Protein AF-A0A2H0V5I9-F1 (afdb_monomer_lite)

Radius of gyration: 25.88 Å; chains: 1; bounding box: 70×32×65 Å

Foldseek 3Di:
DDPPDDLVVLLVVLVPDDDPDPVLNVVLVVLSVVLVCLPVVDDPVRCVVDPVSVVSNVVSSVVSVVSVVVRVVVVVVVLPPQFDDLVNQLVVCVLLPPVPSNVLCVVFWDDDPSAIEGAEEDASALGADADDGARDAEYAEEHHQANYNHDDDHPNHDYYNYHHHDHHPDDPPDDDDDDDDDDD

pLDDT: mean 80.65, std 17.05, range [31.98, 96.38]

Sequence (184 aa):
MSVTFNPTEMIAGVSKYKFTDPDRQKQYQELLESLNSIIKDSTPGEFWDNVELMKGFTQKLDAIVELHQNQALENEKDNEYEAWTREYCIDWARLIAFSAAEEFIDREFTFQGNKIIIHSTLNLQNTTFEELPMGLSHVHGDFILRFSHIKTLPKSLTHIDGDLDLFLPRLKSGLATSLLLAEI

Secondary structure (DSSP, 8-state):
------HHHHHHHHTT---SSHHHHHHHHHHHHHHHHHHHTS-HHHHHH-HHHHHHHHHHHHHHHHHHHHHHHHHHHTT-S-PPPHHHHHHHHHHTT-TTHHHHHHHHEEEETTEEEE-S-EE-TT-------TTEEEESS-EE-TT-------TT--EESS-EE-------S-S---------

Structure (mmCIF, N/CA/C/O backbone):
data_AF-A0A2H0V5I9-F1
#
_entry.id   AF-A0A2H0V5I9-F1
#
loop_
_atom_site.group_PDB
_atom_site.id
_atom_site.type_symbol
_atom_site.label_atom_id
_atom_site.label_alt_id
_atom_site.label_comp_id
_atom_site.label_asym_id
_atom_site.label_entity_id
_atom_site.label_seq_id
_atom_site.pdbx_PDB_ins_code
_atom_site.Cartn_x
_atom_site.Cartn_y
_atom_site.Cartn_z
_atom_site.occupancy
_atom_site.B_iso_or_equiv
_atom_site.auth_seq_id
_atom_site.auth_comp_id
_atom_site.auth_asym_id
_atom_site.auth_atom_id
_atom_site.pdbx_PDB_model_num
ATOM 1 N N . MET A 1 1 ? -31.415 -22.016 14.532 1.00 36.28 1 MET A N 1
ATOM 2 C CA . MET A 1 1 ? -30.162 -21.982 15.311 1.00 36.28 1 MET A CA 1
ATOM 3 C C . MET A 1 1 ? -30.101 -20.621 15.965 1.00 36.28 1 MET A C 1
ATOM 5 O O . MET A 1 1 ? -30.035 -19.634 15.247 1.00 36.28 1 MET A O 1
ATOM 9 N N . SER A 1 2 ? -30.244 -20.553 17.283 1.00 44.34 2 SER A N 1
ATOM 10 C CA . SER A 1 2 ? -30.083 -19.297 18.013 1.00 44.34 2 SER A CA 1
ATOM 11 C C . SER A 1 2 ? -28.585 -19.048 18.123 1.00 44.34 2 SER A C 1
ATOM 13 O O . SER A 1 2 ? -27.889 -19.858 18.730 1.00 44.34 2 SER A O 1
ATOM 15 N N . VAL A 1 3 ? -28.074 -17.992 17.489 1.00 44.84 3 VAL A N 1
ATOM 16 C CA . VAL A 1 3 ? -26.718 -17.515 17.773 1.00 44.84 3 VAL A CA 1
ATOM 17 C C . VAL A 1 3 ? -26.760 -17.043 19.221 1.00 44.84 3 VAL A C 1
ATOM 19 O O . VAL A 1 3 ? -27.351 -16.009 19.520 1.00 44.84 3 VAL A O 1
ATOM 22 N N . THR A 1 4 ? -26.248 -17.854 20.140 1.00 54.12 4 THR A N 1
ATOM 23 C CA . THR A 1 4 ? -26.070 -17.449 21.531 1.00 54.12 4 THR A CA 1
ATOM 24 C C . THR A 1 4 ? -24.975 -16.398 21.539 1.00 54.12 4 THR A C 1
ATOM 26 O O . THR A 1 4 ? -23.794 -16.722 21.469 1.00 54.12 4 THR A O 1
ATOM 29 N N . PHE A 1 5 ? -25.385 -15.135 21.529 1.00 64.75 5 PHE A N 1
ATOM 30 C CA . PHE A 1 5 ? -24.496 -13.997 21.672 1.00 64.75 5 PHE A CA 1
ATOM 31 C C . PHE A 1 5 ? -23.751 -14.128 23.011 1.00 64.75 5 PHE A C 1
ATOM 33 O O . PHE A 1 5 ? -24.379 -14.287 24.058 1.00 64.75 5 PHE A O 1
ATOM 40 N N . ASN A 1 6 ? -22.421 -14.089 22.982 1.00 78.31 6 ASN A N 1
ATOM 41 C CA . ASN A 1 6 ? -21.578 -14.179 24.169 1.00 78.31 6 ASN A CA 1
ATOM 42 C C . ASN A 1 6 ? -20.722 -12.905 24.271 1.00 78.31 6 ASN A C 1
ATOM 44 O O . ASN A 1 6 ? -19.780 -12.747 23.489 1.00 78.31 6 ASN A O 1
ATOM 48 N N . PRO A 1 7 ? -21.014 -11.990 25.214 1.00 78.44 7 PRO A N 1
ATOM 49 C CA . PRO A 1 7 ? -20.290 -10.727 25.348 1.00 78.44 7 PRO A CA 1
ATOM 50 C C . PRO A 1 7 ? -18.779 -10.928 25.533 1.00 78.44 7 PRO A C 1
ATOM 52 O O . PRO A 1 7 ? -17.981 -10.162 24.999 1.00 78.44 7 PRO A O 1
ATOM 55 N N . THR A 1 8 ? -18.362 -12.008 26.203 1.00 84.00 8 THR A N 1
ATOM 56 C CA . THR A 1 8 ? -16.946 -12.348 26.401 1.00 84.00 8 THR A CA 1
ATOM 57 C C . THR A 1 8 ? -16.234 -12.689 25.088 1.00 84.00 8 THR A C 1
ATOM 59 O O . THR A 1 8 ? -15.085 -12.295 24.890 1.00 84.00 8 THR A O 1
ATOM 62 N N . GLU A 1 9 ? -16.905 -13.382 24.165 1.00 83.31 9 GLU A N 1
ATOM 63 C CA . GLU A 1 9 ? -16.344 -13.696 22.843 1.00 83.31 9 GLU A CA 1
ATOM 64 C C . GLU A 1 9 ? -16.179 -12.436 21.988 1.00 83.31 9 GLU A C 1
ATOM 66 O O . GLU A 1 9 ? -15.181 -12.301 21.279 1.00 83.31 9 GLU A O 1
ATOM 71 N N . MET A 1 10 ? -17.101 -11.474 22.103 1.00 83.19 10 MET A N 1
ATOM 72 C CA . MET A 1 10 ? -16.999 -10.192 21.399 1.00 83.19 10 MET A CA 1
ATOM 73 C C . MET A 1 10 ? -15.787 -9.385 21.872 1.00 83.19 10 MET A C 1
ATOM 75 O O . MET A 1 10 ? -15.026 -8.884 21.042 1.00 83.19 10 MET A O 1
ATOM 79 N N . ILE A 1 11 ? -15.548 -9.329 23.191 1.00 85.94 11 ILE A N 1
ATOM 80 C CA . ILE A 1 11 ? -14.336 -8.704 23.743 1.00 85.94 11 ILE A CA 1
ATOM 81 C C . ILE A 1 11 ? -13.081 -9.398 23.207 1.00 85.94 11 ILE A C 1
ATOM 83 O O . ILE A 1 11 ? -12.140 -8.727 22.790 1.00 85.94 11 ILE A O 1
ATOM 87 N N . ALA A 1 12 ? -13.059 -10.733 23.178 1.00 87.31 12 ALA A N 1
ATOM 88 C CA . ALA A 1 12 ? -11.916 -11.486 22.662 1.00 87.31 12 ALA A CA 1
ATOM 89 C C . ALA A 1 12 ? -11.633 -11.215 21.171 1.00 87.31 12 ALA A C 1
ATOM 91 O O . ALA A 1 12 ? -10.488 -11.347 20.728 1.00 87.31 12 ALA A O 1
ATOM 92 N N . GLY A 1 13 ? -12.660 -10.844 20.400 1.00 86.81 13 GLY A N 1
ATOM 93 C CA . GLY A 1 13 ? -12.521 -10.403 19.016 1.00 86.81 13 GLY A CA 1
ATOM 94 C C . GLY A 1 13 ? -11.775 -9.074 18.898 1.00 86.81 13 GLY A C 1
ATOM 95 O O . GLY A 1 13 ? -10.825 -8.977 18.123 1.00 86.81 13 GLY A O 1
ATOM 96 N N . VAL A 1 14 ? -12.163 -8.077 19.697 1.00 88.19 14 VAL A N 1
ATOM 97 C CA . VAL A 1 14 ? -11.607 -6.714 19.608 1.00 88.19 14 VAL A CA 1
ATOM 98 C C . VAL A 1 14 ? -10.335 -6.496 20.432 1.00 88.19 14 VAL A C 1
ATOM 100 O O . VAL A 1 14 ? -9.574 -5.584 20.132 1.00 88.19 14 VAL A O 1
ATOM 103 N N . SER A 1 15 ? -10.043 -7.351 21.419 1.00 89.12 15 SER A N 1
ATOM 104 C CA . SER A 1 15 ? -8.874 -7.220 22.312 1.00 89.12 15 SER A CA 1
ATOM 105 C C . SER A 1 15 ? -7.519 -7.375 21.612 1.00 89.12 15 SER A C 1
ATOM 107 O O . SER A 1 15 ? -6.468 -7.066 22.179 1.00 89.12 15 SER A O 1
ATOM 109 N N . LYS A 1 16 ? -7.532 -7.873 20.373 1.00 88.44 16 LYS A N 1
ATOM 110 C CA . LYS A 1 16 ? -6.336 -8.145 19.570 1.00 88.44 16 LYS A CA 1
ATOM 111 C C . LYS A 1 16 ? -5.857 -6.933 18.779 1.00 88.44 16 LYS A C 1
ATOM 113 O O . LYS A 1 16 ? -4.776 -7.000 18.194 1.00 88.44 16 LYS A O 1
ATOM 118 N N . TYR A 1 17 ? -6.645 -5.861 18.724 1.00 88.69 17 TYR A N 1
ATOM 119 C CA . TYR A 1 17 ? -6.291 -4.681 17.948 1.00 88.69 17 TYR A CA 1
ATOM 120 C C . TYR A 1 17 ? -5.058 -3.984 18.526 1.00 88.69 17 TYR A C 1
ATOM 122 O O . TYR A 1 17 ? -4.848 -3.928 19.741 1.00 88.69 17 TYR A O 1
ATOM 130 N N . LYS A 1 18 ? -4.216 -3.484 17.619 1.00 85.12 18 LYS A N 1
ATOM 131 C CA . LYS A 1 18 ? -3.007 -2.722 17.927 1.00 85.12 18 LYS A CA 1
ATOM 132 C C . LYS A 1 18 ? -2.973 -1.481 17.054 1.00 85.12 18 LYS A C 1
ATOM 134 O O . LYS A 1 18 ? -3.149 -1.573 15.837 1.00 85.12 18 LYS A O 1
ATOM 139 N N . PHE A 1 19 ? -2.712 -0.349 17.687 1.00 83.50 19 PHE A N 1
ATOM 140 C CA . PHE A 1 19 ? -2.673 0.942 17.030 1.00 83.50 19 PHE A CA 1
ATOM 141 C C . PHE A 1 19 ? -1.254 1.504 17.054 1.00 83.50 19 PHE A C 1
ATOM 143 O O . PHE A 1 19 ? -0.531 1.343 18.039 1.00 83.50 19 PHE A O 1
ATOM 150 N N . THR A 1 20 ? -0.839 2.101 15.939 1.00 79.69 20 THR A N 1
ATOM 151 C CA . THR A 1 20 ? 0.484 2.729 15.790 1.00 79.69 20 THR A CA 1
ATOM 152 C C . THR A 1 20 ? 0.509 4.131 16.391 1.00 79.69 20 THR A C 1
ATOM 154 O O . THR A 1 20 ? 1.526 4.529 16.955 1.00 79.69 20 THR A O 1
ATOM 157 N N . ASP A 1 21 ? -0.613 4.851 16.313 1.00 81.94 21 ASP A N 1
ATOM 158 C CA . ASP A 1 21 ? -0.795 6.160 16.934 1.00 81.94 21 ASP A CA 1
ATOM 159 C C . ASP A 1 21 ? -0.941 6.036 18.471 1.00 81.94 21 ASP A C 1
ATOM 161 O O . ASP A 1 21 ? -1.838 5.325 18.945 1.00 81.94 21 ASP A O 1
ATOM 165 N N . PRO A 1 22 ? -0.081 6.697 19.276 1.00 83.12 22 PRO A N 1
ATOM 166 C CA . PRO A 1 22 ? -0.104 6.578 20.735 1.00 83.12 22 PRO A CA 1
ATOM 167 C C . PRO A 1 22 ? -1.398 7.076 21.390 1.00 83.12 22 PRO A C 1
ATOM 169 O O . PRO A 1 22 ? -1.863 6.466 22.357 1.00 83.12 22 PRO A O 1
ATOM 172 N N . ASP A 1 23 ? -1.991 8.154 20.873 1.00 87.38 23 ASP A N 1
ATOM 173 C CA . ASP A 1 23 ? -3.216 8.733 21.432 1.00 87.38 23 ASP A CA 1
ATOM 174 C C . ASP A 1 23 ? -4.418 7.819 21.169 1.00 87.38 23 ASP A C 1
ATOM 176 O O . ASP A 1 23 ? -5.215 7.545 22.070 1.00 87.38 23 ASP A O 1
ATOM 180 N N . ARG A 1 24 ? -4.505 7.246 19.969 1.00 88.25 24 ARG A N 1
ATOM 181 C CA . ARG A 1 24 ? -5.488 6.228 19.598 1.00 88.25 24 ARG A CA 1
ATOM 182 C C . ARG A 1 24 ? -5.307 4.942 20.386 1.00 88.25 24 ARG A C 1
ATOM 184 O O . ARG A 1 24 ? -6.293 4.382 20.862 1.00 88.25 24 ARG A O 1
ATOM 191 N N . GLN A 1 25 ? -4.071 4.475 20.560 1.00 91.25 25 GLN A N 1
ATOM 192 C CA . GLN A 1 25 ? -3.790 3.298 21.381 1.00 91.25 25 GLN A CA 1
ATOM 193 C C . GLN A 1 25 ? -4.267 3.519 22.820 1.00 91.25 25 GLN A C 1
ATOM 195 O O . GLN A 1 25 ? -4.838 2.608 23.420 1.00 91.25 25 GLN A O 1
ATOM 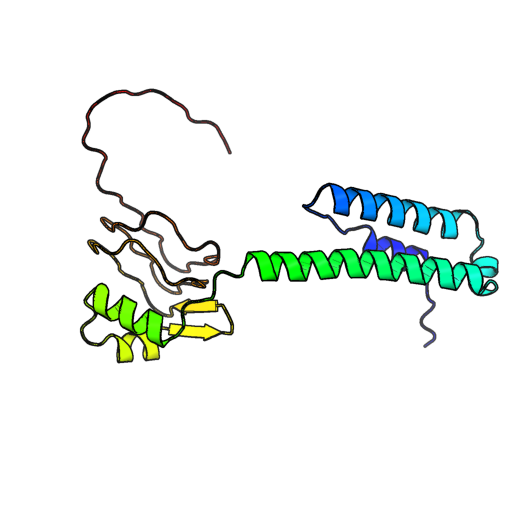200 N N . LYS A 1 26 ? -4.082 4.726 23.362 1.00 92.38 26 LYS A N 1
ATOM 201 C CA . LYS A 1 26 ? -4.598 5.100 24.680 1.00 92.38 26 LYS A CA 1
ATOM 202 C C . LYS A 1 26 ? -6.132 5.094 24.718 1.00 92.38 26 LYS A C 1
ATOM 204 O O . LYS A 1 26 ? -6.695 4.449 25.598 1.00 92.38 26 LYS A O 1
ATOM 209 N N . GLN A 1 27 ? -6.803 5.722 23.749 1.00 94.06 27 GLN A N 1
ATOM 210 C CA . GLN A 1 27 ? -8.273 5.714 23.650 1.00 94.06 27 GLN A CA 1
ATOM 211 C C . GLN A 1 27 ? -8.842 4.291 23.553 1.00 94.06 27 GLN A C 1
ATOM 213 O O . GLN A 1 27 ? -9.820 3.956 24.219 1.00 94.06 27 GLN A O 1
ATOM 218 N N . TYR A 1 28 ? -8.206 3.427 22.760 1.00 95.38 28 TYR A N 1
ATOM 219 C CA . TYR A 1 28 ? -8.573 2.019 22.652 1.00 95.38 28 TYR A CA 1
ATOM 220 C C . TYR A 1 28 ? -8.477 1.288 23.998 1.00 95.38 28 TYR A C 1
ATOM 222 O O . TYR A 1 28 ? -9.401 0.557 24.354 1.00 95.38 28 TYR A O 1
ATOM 230 N N . GLN A 1 29 ? -7.397 1.491 24.762 1.00 93.75 29 GLN A N 1
ATOM 231 C CA . GLN A 1 29 ? -7.245 0.866 26.081 1.00 93.75 29 GLN A CA 1
ATOM 232 C C . GLN A 1 29 ? -8.325 1.343 27.059 1.00 93.75 29 GLN A C 1
ATOM 234 O O . GLN A 1 29 ? -8.946 0.513 27.716 1.00 93.75 29 GLN A O 1
ATOM 239 N N . GLU A 1 30 ? -8.627 2.644 27.091 1.00 95.81 30 GLU A N 1
ATOM 240 C CA . GLU A 1 30 ? -9.697 3.201 27.934 1.00 95.81 30 GLU A CA 1
ATOM 241 C C . GLU A 1 30 ? -11.075 2.604 27.582 1.00 95.81 30 GLU A C 1
ATOM 243 O O . GLU A 1 30 ? -11.859 2.236 28.464 1.00 95.81 30 GLU A O 1
ATOM 248 N N . LEU A 1 31 ? -11.367 2.446 26.286 1.00 95.25 31 LEU A N 1
ATOM 249 C CA . LEU A 1 31 ? -12.596 1.803 25.815 1.00 95.25 31 LEU A CA 1
ATOM 250 C C . LEU A 1 31 ? -12.643 0.317 26.184 1.00 95.25 31 LEU A C 1
ATOM 252 O O . LEU A 1 31 ? -13.683 -0.156 26.647 1.00 95.25 31 LEU A O 1
ATOM 256 N N . LEU A 1 32 ? -11.537 -0.412 26.013 1.00 93.88 32 LEU A N 1
ATOM 257 C CA . LEU A 1 32 ? -11.441 -1.836 26.326 1.00 93.88 32 LEU A CA 1
ATOM 258 C C . LEU A 1 32 ? -11.577 -2.098 27.833 1.00 93.88 32 LEU A C 1
ATOM 260 O O . LEU A 1 32 ? -12.279 -3.026 28.235 1.00 93.88 32 LEU A O 1
ATOM 264 N N . GLU A 1 33 ? -10.947 -1.285 28.680 1.00 94.06 33 GLU A N 1
ATOM 265 C CA . GLU A 1 33 ? -11.107 -1.347 30.137 1.00 94.06 33 GLU A CA 1
ATOM 266 C C . GLU A 1 33 ? -12.559 -1.084 30.543 1.00 94.06 33 GLU A C 1
ATOM 268 O O . GLU A 1 33 ? -13.143 -1.845 31.318 1.00 94.06 33 GLU A O 1
ATOM 273 N N . SER A 1 34 ? -13.178 -0.057 29.957 1.00 92.12 34 SER A N 1
ATOM 274 C CA . SER A 1 34 ? -14.580 0.267 30.210 1.00 92.12 34 SER A CA 1
ATOM 275 C C . SER A 1 34 ? -15.527 -0.857 29.769 1.00 92.12 34 SER A C 1
ATOM 277 O O . SER A 1 34 ? -16.468 -1.182 30.493 1.00 92.12 34 SER A O 1
ATOM 279 N N . LEU A 1 35 ? -15.261 -1.491 28.623 1.00 91.19 35 LEU A N 1
ATOM 280 C CA . LEU A 1 35 ? -16.020 -2.634 28.108 1.00 91.19 35 LEU A CA 1
ATOM 281 C C . LEU A 1 35 ? -15.896 -3.859 29.032 1.00 91.19 35 LEU A C 1
ATOM 283 O O . LEU A 1 35 ? -16.893 -4.515 29.334 1.00 91.19 35 LEU A O 1
ATOM 287 N N . ASN A 1 36 ? -14.686 -4.133 29.531 1.00 90.38 36 ASN A N 1
ATOM 288 C CA . ASN A 1 36 ? -14.433 -5.211 30.488 1.00 90.38 36 ASN A CA 1
ATOM 289 C C . ASN A 1 36 ? -15.135 -4.978 31.834 1.00 90.38 36 ASN A C 1
ATOM 291 O O . ASN A 1 36 ? -15.630 -5.939 32.422 1.00 90.38 36 ASN A O 1
ATOM 295 N N . SER A 1 37 ? -15.216 -3.730 32.311 1.00 90.38 37 SER A N 1
ATOM 296 C CA . SER A 1 37 ? -15.947 -3.404 33.547 1.00 90.38 37 SER A CA 1
ATOM 297 C C . SER A 1 37 ? -17.431 -3.749 33.430 1.00 90.38 37 SER A C 1
ATOM 299 O O . SER A 1 37 ? -17.969 -4.400 34.317 1.00 90.38 37 SER A O 1
ATOM 301 N N . ILE A 1 38 ? -18.074 -3.414 32.301 1.00 87.44 38 ILE A N 1
ATOM 302 C CA . ILE A 1 38 ? -19.504 -3.699 32.076 1.00 87.44 38 ILE A CA 1
ATOM 303 C C . ILE A 1 38 ? -19.808 -5.194 32.228 1.00 87.44 38 ILE A C 1
ATOM 305 O O . ILE A 1 38 ? -20.785 -5.560 32.882 1.00 87.44 38 ILE A O 1
ATOM 309 N N . ILE A 1 39 ? -18.967 -6.061 31.651 1.00 84.19 39 ILE A N 1
ATOM 310 C CA . ILE A 1 39 ? -19.140 -7.514 31.780 1.00 84.19 39 ILE A CA 1
ATOM 311 C C . ILE A 1 39 ? -18.832 -7.982 33.202 1.00 84.19 39 ILE A C 1
ATOM 313 O O . ILE A 1 39 ? -19.546 -8.825 33.730 1.00 84.19 39 ILE A O 1
ATOM 317 N N . LYS A 1 40 ? -17.763 -7.474 33.823 1.00 85.06 40 LYS A N 1
ATOM 318 C CA . LYS A 1 40 ? -17.336 -7.919 35.155 1.00 85.06 40 LYS A CA 1
ATOM 319 C C . LYS A 1 40 ? -18.367 -7.601 36.239 1.00 85.06 40 LYS A C 1
ATOM 321 O O . LYS A 1 40 ? -18.511 -8.381 37.178 1.00 85.06 40 LYS A O 1
ATOM 326 N N . ASP A 1 41 ? -19.068 -6.483 36.092 1.00 81.38 41 ASP A N 1
ATOM 327 C CA . ASP A 1 41 ? -20.026 -5.985 37.078 1.00 81.38 41 ASP A CA 1
ATOM 328 C C . ASP A 1 41 ? -21.438 -6.576 36.897 1.00 81.38 41 ASP A C 1
ATOM 330 O O . ASP A 1 41 ? -22.327 -6.276 37.692 1.00 81.38 41 ASP A O 1
ATOM 334 N N . SER A 1 42 ? -21.648 -7.431 35.886 1.00 76.81 42 SER A N 1
ATOM 335 C CA . SER A 1 42 ? -22.964 -7.976 35.528 1.00 76.81 42 SER A CA 1
ATOM 336 C C . SER A 1 42 ? -22.933 -9.499 35.406 1.00 76.81 42 SER A C 1
ATOM 338 O O . SER A 1 42 ? -22.036 -10.070 34.786 1.00 76.81 42 SER A O 1
ATOM 340 N N . THR A 1 43 ? -23.947 -10.195 35.920 1.00 80.94 43 THR A N 1
ATOM 341 C CA . THR A 1 43 ? -24.144 -11.605 35.546 1.00 80.94 43 THR A CA 1
ATOM 342 C C . THR A 1 43 ? -24.670 -11.714 34.108 1.00 80.94 43 THR A C 1
ATOM 344 O O . THR A 1 43 ? -25.291 -10.773 33.606 1.00 80.94 43 THR A O 1
ATOM 347 N N . PRO A 1 44 ? -24.494 -12.860 33.419 1.00 75.06 44 PRO A N 1
ATOM 348 C CA . PRO A 1 44 ? -25.020 -13.032 32.065 1.00 75.06 44 PRO A CA 1
ATOM 349 C C . PRO A 1 44 ? -26.525 -12.748 31.948 1.00 75.06 44 PRO A C 1
ATOM 351 O O . PRO A 1 44 ? -26.945 -12.160 30.962 1.00 75.06 44 PRO A O 1
ATOM 354 N N . GLY A 1 45 ? -27.332 -13.121 32.949 1.00 75.44 45 GLY A N 1
ATOM 355 C CA . GLY A 1 45 ? -28.772 -12.830 32.959 1.00 75.44 45 GLY A CA 1
ATOM 356 C C . GLY A 1 45 ? -29.072 -11.337 33.104 1.00 75.44 45 GLY A C 1
ATOM 357 O O . GLY A 1 45 ? -29.804 -10.776 32.297 1.00 75.44 45 GLY A O 1
ATOM 358 N N . GLU A 1 46 ? -28.435 -10.670 34.070 1.00 80.94 46 GLU A N 1
A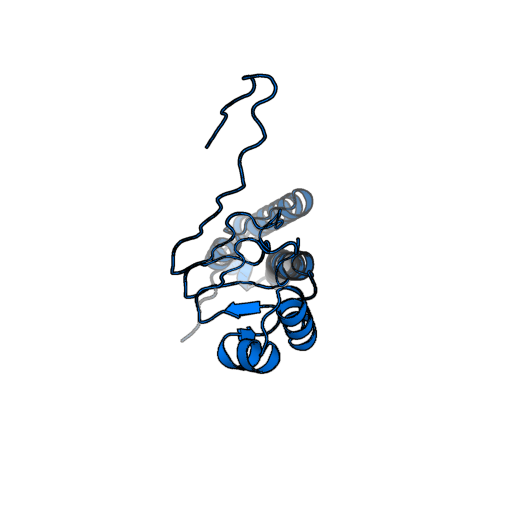TOM 359 C CA . GLU A 1 46 ? -28.605 -9.225 34.294 1.00 80.94 46 GLU A CA 1
ATOM 360 C C . GLU A 1 46 ? -28.154 -8.387 33.097 1.00 80.94 46 GLU A C 1
ATOM 362 O O . GLU A 1 46 ? -28.756 -7.357 32.804 1.00 80.94 46 GLU A O 1
ATOM 367 N N . PHE A 1 47 ? -27.114 -8.834 32.392 1.00 82.69 47 PHE A N 1
ATOM 368 C CA . PHE A 1 47 ? -26.650 -8.183 31.175 1.00 82.69 47 PHE A CA 1
ATOM 369 C C . PHE A 1 47 ? -27.726 -8.200 30.081 1.00 82.69 47 PHE A C 1
ATOM 371 O O . PHE A 1 47 ? -27.999 -7.163 29.481 1.00 82.69 47 PHE A O 1
ATOM 378 N N . TRP A 1 48 ? -28.357 -9.356 29.841 1.00 82.06 48 TRP A N 1
ATOM 379 C CA . TRP A 1 48 ? -29.385 -9.502 28.803 1.00 82.06 48 TRP A CA 1
ATOM 380 C C . TRP A 1 48 ? -30.703 -8.807 29.154 1.00 82.06 48 TRP A C 1
ATOM 382 O O . TRP A 1 48 ? -31.382 -8.305 28.258 1.00 82.06 48 TRP A O 1
ATOM 392 N N . ASP A 1 49 ? -31.036 -8.724 30.441 1.00 86.25 49 ASP A N 1
ATOM 393 C CA . ASP A 1 49 ? -32.270 -8.091 30.911 1.00 86.25 49 ASP A CA 1
ATOM 394 C C . ASP A 1 49 ? -32.150 -6.559 31.044 1.00 86.25 49 ASP A C 1
ATOM 396 O O . ASP A 1 49 ? -33.156 -5.860 31.202 1.00 86.25 49 ASP A O 1
ATOM 400 N N . ASN A 1 50 ? -30.936 -6.003 30.946 1.00 88.19 50 ASN A N 1
ATOM 401 C CA . ASN A 1 50 ? -30.677 -4.576 31.107 1.00 88.19 50 ASN A CA 1
ATOM 402 C C . ASN A 1 50 ? -30.305 -3.898 29.778 1.00 88.19 50 ASN A C 1
ATOM 404 O O . ASN A 1 50 ? -29.152 -3.874 29.341 1.00 88.19 50 ASN A O 1
ATOM 408 N N . VAL A 1 51 ? -31.306 -3.266 29.164 1.00 87.44 51 VAL A N 1
ATOM 409 C CA . VAL A 1 51 ? -31.175 -2.553 27.883 1.00 87.44 51 VAL A CA 1
ATOM 410 C C . VAL A 1 51 ? -30.116 -1.446 27.922 1.00 87.44 51 VAL A C 1
ATOM 412 O O . VAL A 1 51 ? -29.405 -1.257 26.936 1.00 87.44 51 VAL A O 1
ATOM 415 N N . GLU A 1 52 ? -29.969 -0.731 29.041 1.00 89.19 52 GLU A N 1
ATOM 416 C CA . GLU A 1 52 ? -28.966 0.336 29.164 1.00 89.19 52 GLU A CA 1
ATOM 417 C C . GLU A 1 52 ? -27.541 -0.230 29.205 1.00 89.19 52 GLU A C 1
ATOM 419 O O . GLU A 1 52 ? -26.643 0.323 28.565 1.00 89.19 52 GLU A O 1
ATOM 424 N N . LEU A 1 53 ? -27.332 -1.375 29.868 1.00 88.12 53 LEU A N 1
ATOM 425 C CA . LEU A 1 53 ? -26.042 -2.072 29.845 1.00 88.12 53 LEU A CA 1
ATOM 426 C C . LEU A 1 53 ? -25.701 -2.574 28.442 1.00 88.12 53 LEU A C 1
ATOM 428 O O . LEU A 1 53 ? -24.591 -2.334 27.966 1.00 88.12 53 LEU A O 1
ATOM 432 N N . MET A 1 54 ? -26.654 -3.201 27.744 1.00 87.00 54 MET A N 1
ATOM 433 C CA . MET A 1 54 ? -26.444 -3.655 26.364 1.00 87.00 54 MET A CA 1
ATOM 434 C C . MET A 1 54 ? -26.129 -2.496 25.417 1.00 87.00 54 MET A C 1
ATOM 436 O O . MET A 1 54 ? -25.241 -2.603 24.568 1.00 87.00 54 MET A O 1
ATOM 440 N N . LYS A 1 55 ? -26.830 -1.371 25.569 1.00 89.94 55 LYS A N 1
ATOM 441 C CA . LYS A 1 55 ? -26.593 -0.165 24.776 1.00 89.94 55 LYS A CA 1
ATOM 442 C C . LYS A 1 55 ? -25.197 0.396 25.033 1.00 89.94 55 LYS A C 1
ATOM 444 O O . LYS A 1 55 ? -24.467 0.636 24.076 1.00 89.94 55 LYS A O 1
ATOM 449 N N . GLY A 1 56 ? -24.804 0.548 26.298 1.00 89.56 56 GLY A N 1
ATOM 450 C CA . GLY A 1 56 ? -23.468 1.023 26.668 1.00 89.56 56 GLY A CA 1
ATOM 451 C C . GLY A 1 56 ? -22.351 0.084 26.201 1.00 89.56 56 GLY A C 1
ATOM 452 O O . GLY A 1 56 ? -21.305 0.551 25.749 1.00 89.56 56 GLY A O 1
ATOM 453 N N . PHE A 1 57 ? -22.585 -1.229 26.253 1.00 90.50 57 PHE A N 1
ATOM 454 C CA . PHE A 1 57 ? -21.668 -2.239 25.726 1.00 90.50 57 PHE A CA 1
ATOM 455 C C . PHE A 1 57 ? -21.499 -2.108 24.208 1.00 90.50 57 PHE A C 1
ATOM 457 O O . PHE A 1 57 ? -20.377 -1.997 23.719 1.00 90.50 57 PHE A O 1
ATOM 464 N N . THR A 1 58 ? -22.613 -2.050 23.474 1.00 89.12 58 THR A N 1
ATOM 465 C CA . THR A 1 58 ? -22.616 -1.951 22.007 1.00 89.12 58 THR A CA 1
ATOM 466 C C . THR A 1 58 ? -21.942 -0.662 21.542 1.00 89.12 58 THR A C 1
ATOM 468 O O . THR A 1 58 ? -21.057 -0.714 20.702 1.00 89.12 58 THR A O 1
ATOM 471 N N . GLN A 1 59 ? -22.252 0.478 22.167 1.00 92.31 59 GLN A N 1
ATOM 472 C CA . GLN A 1 59 ? -21.631 1.767 21.835 1.00 92.31 59 GLN A CA 1
ATOM 473 C C . GLN A 1 59 ? -20.105 1.755 21.980 1.00 92.31 59 GLN A C 1
ATOM 475 O O . GLN A 1 59 ? -19.395 2.344 21.169 1.00 92.31 59 GLN A O 1
ATOM 480 N N . LYS A 1 60 ? -19.583 1.096 23.019 1.00 92.56 60 LYS A N 1
ATOM 481 C CA . LYS A 1 60 ? -18.133 0.987 23.233 1.00 92.56 60 LYS A CA 1
ATOM 482 C C . LYS A 1 60 ? -17.487 0.021 22.250 1.00 92.56 60 LYS A C 1
ATOM 484 O O . LYS A 1 60 ? -16.388 0.295 21.780 1.00 92.56 60 LYS A O 1
ATOM 489 N N . LEU A 1 61 ? -18.164 -1.082 21.932 1.00 90.88 61 LEU A N 1
ATOM 490 C CA . LEU A 1 61 ? -17.715 -2.011 20.901 1.00 90.88 61 LEU A CA 1
ATOM 491 C C . LEU A 1 61 ? -17.633 -1.306 19.537 1.00 90.88 61 LEU A C 1
ATOM 493 O O . LEU A 1 61 ? -16.598 -1.388 18.880 1.00 90.88 61 LEU A O 1
ATOM 497 N N . ASP A 1 62 ? -18.680 -0.569 19.164 1.00 91.44 62 ASP A N 1
ATOM 498 C CA . ASP A 1 62 ? -18.746 0.204 17.922 1.00 91.44 62 ASP A CA 1
ATOM 499 C C . ASP A 1 62 ? -17.618 1.237 17.859 1.00 91.44 62 ASP A C 1
ATOM 501 O O . ASP A 1 62 ? -16.917 1.307 16.855 1.00 91.44 62 ASP A O 1
ATOM 505 N N . ALA A 1 63 ? -17.356 1.958 18.955 1.00 93.38 63 ALA A N 1
ATOM 506 C CA . ALA A 1 63 ? -16.244 2.906 19.027 1.00 93.38 63 ALA A CA 1
ATOM 507 C C . ALA A 1 63 ? -14.873 2.229 18.824 1.00 93.38 63 ALA A C 1
ATOM 509 O O . ALA A 1 63 ? -14.019 2.761 18.119 1.00 93.38 63 ALA A O 1
ATOM 510 N N . ILE A 1 64 ? -14.645 1.039 19.396 1.00 91.94 64 ILE A N 1
ATOM 511 C CA . ILE A 1 64 ? -13.395 0.284 19.182 1.00 91.94 64 ILE A CA 1
ATOM 512 C C . ILE A 1 64 ? -13.262 -0.155 17.716 1.00 91.94 64 ILE A C 1
ATOM 514 O O . ILE A 1 64 ? -12.174 -0.079 17.139 1.00 91.94 64 ILE A O 1
ATOM 518 N N . VAL A 1 65 ? -14.357 -0.616 17.108 1.00 88.69 65 VAL A N 1
ATOM 519 C CA . VAL A 1 65 ? -14.387 -1.001 15.691 1.00 88.69 65 VAL A CA 1
ATOM 520 C C . VAL A 1 65 ? -14.135 0.212 14.793 1.00 88.69 65 VAL A C 1
ATOM 522 O O . VAL A 1 65 ? -13.357 0.109 13.847 1.00 88.69 65 VAL A O 1
ATOM 525 N N . GLU A 1 66 ? -14.720 1.364 15.114 1.00 91.12 66 GLU A N 1
ATOM 526 C CA . GLU A 1 66 ? -14.527 2.621 14.391 1.00 91.12 66 GLU A CA 1
ATOM 527 C C . GLU A 1 66 ? -13.074 3.104 14.477 1.00 91.12 66 GLU A C 1
ATOM 529 O O . GLU A 1 66 ? -12.485 3.436 13.451 1.00 91.12 66 GLU A O 1
ATOM 534 N N . LEU A 1 67 ? -12.439 3.054 15.657 1.00 89.50 67 LEU A N 1
ATOM 535 C CA . LEU A 1 67 ? -11.008 3.360 15.789 1.00 89.50 67 LEU A CA 1
ATOM 536 C C . LEU A 1 67 ? -10.155 2.476 14.867 1.00 89.50 67 LEU A C 1
ATOM 538 O O . LEU A 1 67 ? -9.234 2.969 14.212 1.00 89.50 67 LEU A O 1
ATOM 542 N N . HIS A 1 68 ? -10.465 1.177 14.791 1.00 86.50 68 HIS A N 1
ATOM 543 C CA . HIS A 1 68 ? -9.769 0.232 13.914 1.00 86.50 68 HIS A CA 1
ATOM 544 C C . HIS A 1 68 ? -9.982 0.546 12.427 1.00 86.50 68 HIS A C 1
ATOM 546 O O . HIS A 1 68 ? -9.027 0.533 11.650 1.00 86.50 68 HIS A O 1
ATOM 552 N N . GLN A 1 69 ? -11.214 0.857 12.025 1.00 82.94 69 GLN A N 1
ATOM 553 C CA . GLN A 1 69 ? -11.533 1.235 10.647 1.00 82.94 69 GLN A CA 1
ATOM 554 C C . GLN A 1 69 ? -10.877 2.561 10.250 1.00 82.94 69 GLN A C 1
ATOM 556 O O . GLN A 1 69 ? -10.314 2.653 9.164 1.00 82.94 69 GLN A O 1
ATOM 561 N N . ASN A 1 70 ? -10.865 3.553 11.139 1.00 80.19 70 ASN A N 1
ATOM 562 C CA . ASN A 1 70 ? -10.215 4.839 10.895 1.00 80.19 70 ASN A CA 1
ATOM 563 C C . ASN A 1 70 ? -8.703 4.685 10.717 1.00 80.19 70 ASN A C 1
ATOM 565 O O . ASN A 1 70 ? -8.144 5.307 9.823 1.00 80.19 70 ASN A O 1
ATOM 569 N N . GLN A 1 71 ? -8.048 3.797 11.473 1.00 74.88 71 GLN A N 1
ATOM 570 C CA . GLN A 1 71 ? -6.644 3.467 11.220 1.00 74.88 71 GLN A CA 1
ATOM 571 C C . GLN A 1 71 ? -6.438 2.792 9.858 1.00 74.88 71 GLN A C 1
ATOM 573 O O . GLN A 1 71 ? -5.452 3.077 9.189 1.00 74.88 71 GLN A O 1
ATOM 578 N N . ALA A 1 72 ? -7.338 1.903 9.430 1.00 63.78 72 ALA A N 1
ATOM 579 C CA . ALA A 1 72 ? -7.247 1.299 8.100 1.00 63.78 72 ALA A CA 1
ATOM 580 C C . ALA A 1 72 ? -7.385 2.355 6.989 1.00 63.78 72 ALA A C 1
ATOM 582 O O . ALA A 1 72 ? -6.577 2.370 6.067 1.00 63.78 72 ALA A O 1
ATOM 583 N N . LEU A 1 73 ? -8.335 3.285 7.131 1.00 59.62 73 LEU A N 1
ATOM 584 C CA . LEU A 1 73 ? -8.545 4.395 6.198 1.00 59.62 73 LEU A CA 1
ATOM 585 C C . LEU A 1 73 ? -7.400 5.415 6.216 1.00 59.62 73 LEU A C 1
ATOM 587 O O . LEU A 1 73 ? -7.054 5.962 5.176 1.00 59.62 73 LEU A O 1
ATOM 591 N N . GLU A 1 74 ? -6.802 5.691 7.373 1.00 61.19 74 GLU A N 1
ATOM 592 C CA . GLU A 1 74 ? -5.621 6.553 7.478 1.00 61.19 74 GLU A CA 1
ATOM 593 C C . GLU A 1 74 ? -4.375 5.878 6.921 1.00 61.19 74 GLU A C 1
ATOM 595 O O . GLU A 1 74 ? -3.634 6.524 6.205 1.00 61.19 74 GLU A O 1
ATOM 600 N N . ASN A 1 75 ? -4.182 4.574 7.123 1.00 57.72 75 ASN A N 1
ATOM 601 C CA . ASN A 1 75 ? -3.122 3.829 6.440 1.00 57.72 75 ASN A CA 1
ATOM 602 C C . ASN A 1 75 ? -3.336 3.793 4.913 1.00 57.72 75 ASN A C 1
ATOM 604 O O . ASN A 1 75 ? -2.372 3.697 4.155 1.00 57.72 75 ASN A O 1
ATOM 608 N N . GLU A 1 76 ? -4.588 3.856 4.448 1.00 53.06 76 GLU A N 1
ATOM 609 C CA . GLU A 1 76 ? -4.930 4.024 3.032 1.00 53.06 76 GLU A CA 1
ATOM 610 C C . GLU A 1 76 ? -4.699 5.466 2.537 1.00 53.06 76 GLU A C 1
ATOM 612 O O . GLU A 1 76 ? -4.242 5.637 1.409 1.00 53.06 76 GLU A O 1
ATOM 617 N N . LYS A 1 77 ? -4.932 6.492 3.371 1.00 48.97 77 LYS A N 1
ATOM 618 C CA . LYS A 1 77 ? -4.679 7.918 3.066 1.00 48.97 77 LYS A CA 1
ATOM 619 C C . LYS A 1 77 ? -3.216 8.346 3.219 1.00 48.97 77 LYS A C 1
ATOM 621 O O . LYS A 1 77 ? -2.750 9.170 2.456 1.00 48.97 77 LYS A O 1
ATOM 626 N N . ASP A 1 78 ? -2.439 7.746 4.109 1.00 47.47 78 ASP A N 1
ATOM 627 C CA . ASP A 1 78 ? -0.977 7.906 4.159 1.00 47.47 78 ASP A CA 1
ATOM 628 C C . ASP A 1 78 ? -0.293 7.171 2.984 1.00 47.47 78 ASP A C 1
ATOM 630 O O . ASP A 1 78 ? 0.897 7.357 2.716 1.00 47.47 78 ASP A O 1
ATOM 634 N N . ASN A 1 79 ? -1.068 6.365 2.248 1.00 49.06 79 ASN A N 1
ATOM 635 C CA . ASN A 1 79 ? -0.760 5.832 0.923 1.00 49.06 79 ASN A CA 1
ATOM 636 C C . ASN A 1 79 ? -1.297 6.721 -0.221 1.00 49.06 79 ASN A C 1
ATOM 638 O O . ASN A 1 79 ? -1.265 6.289 -1.376 1.00 49.06 79 ASN A O 1
ATOM 642 N N . GLU A 1 80 ? -1.741 7.957 0.059 1.00 45.75 80 GLU A N 1
ATOM 643 C CA . GLU A 1 80 ? -2.054 9.022 -0.918 1.00 45.75 80 GLU A CA 1
ATOM 644 C C . GLU A 1 80 ? -0.765 9.606 -1.512 1.00 45.75 80 GLU A C 1
ATOM 646 O O . GLU A 1 80 ? -0.455 10.792 -1.520 1.00 45.75 80 GLU A O 1
ATOM 651 N N . TYR A 1 81 ? 0.036 8.704 -2.029 1.00 53.09 81 TYR A N 1
ATOM 652 C CA . TYR A 1 81 ? 0.828 8.957 -3.194 1.00 53.09 81 TYR A CA 1
ATOM 653 C C . TYR A 1 81 ? -0.137 8.726 -4.358 1.00 53.09 81 TYR A C 1
ATOM 655 O O . TYR A 1 81 ? -0.487 7.572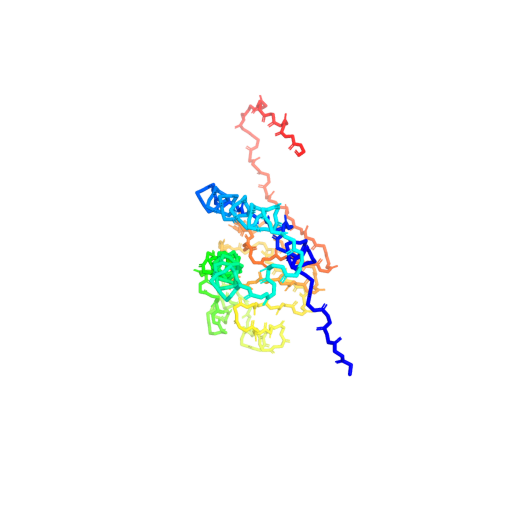 -4.610 1.00 53.09 81 TYR A O 1
ATOM 663 N N . GLU A 1 82 ? -0.653 9.789 -4.996 1.00 68.31 82 GLU A N 1
ATOM 664 C CA . GLU A 1 82 ? -1.486 9.639 -6.199 1.00 68.31 82 GLU A CA 1
ATOM 665 C C . GLU A 1 82 ? -0.736 8.725 -7.169 1.00 68.31 82 GLU A C 1
ATOM 667 O O . GLU A 1 82 ? 0.310 9.089 -7.717 1.00 68.31 82 GLU A O 1
ATOM 672 N N . ALA A 1 83 ? -1.217 7.485 -7.295 1.00 75.50 83 ALA A N 1
ATOM 673 C CA . ALA A 1 83 ? -0.549 6.500 -8.116 1.00 75.50 83 ALA A CA 1
ATOM 674 C C . ALA A 1 83 ? -0.444 7.055 -9.527 1.00 75.50 83 ALA A C 1
ATOM 676 O O . ALA A 1 83 ? -1.383 7.676 -10.036 1.00 75.50 83 ALA A O 1
ATOM 677 N N . TRP A 1 84 ? 0.709 6.844 -10.148 1.00 89.56 84 TRP A N 1
ATOM 678 C CA . TRP A 1 84 ? 0.922 7.329 -11.494 1.00 89.56 84 TRP A CA 1
ATOM 679 C C . TRP A 1 84 ? -0.158 6.768 -12.407 1.00 89.56 84 TRP A C 1
ATOM 681 O O . TRP A 1 84 ? -0.427 5.564 -12.432 1.00 89.56 84 TRP A O 1
ATOM 691 N N . THR A 1 85 ? -0.783 7.667 -13.160 1.00 90.88 85 THR A N 1
ATOM 692 C CA . THR A 1 85 ? -1.726 7.269 -14.193 1.00 90.88 85 THR A CA 1
ATOM 693 C C . THR A 1 85 ? -0.987 6.535 -15.304 1.00 90.88 85 THR A C 1
ATOM 695 O O . THR A 1 85 ? 0.235 6.650 -15.463 1.00 90.88 85 THR A O 1
ATOM 698 N N . ARG A 1 86 ? -1.745 5.814 -16.131 1.00 92.25 86 ARG A N 1
ATOM 699 C CA . ARG A 1 86 ? -1.205 5.173 -17.330 1.00 92.25 86 ARG A CA 1
ATOM 700 C C . ARG A 1 86 ? -0.458 6.177 -18.209 1.00 92.25 86 ARG A C 1
ATOM 702 O O . ARG A 1 86 ? 0.632 5.878 -18.685 1.00 92.25 86 ARG A O 1
ATOM 709 N N . GLU A 1 87 ? -1.012 7.371 -18.389 1.00 91.69 87 GLU A N 1
ATOM 710 C CA . GLU A 1 87 ? -0.421 8.445 -19.191 1.00 91.69 87 GLU A CA 1
ATOM 711 C C . GLU A 1 87 ? 0.931 8.887 -18.626 1.00 91.69 87 GLU A C 1
ATOM 713 O O . GLU A 1 87 ? 1.894 9.028 -19.379 1.00 91.69 87 GLU A O 1
ATOM 718 N N . TYR A 1 88 ? 1.040 9.024 -17.303 1.00 91.81 88 TYR A N 1
ATOM 719 C CA . TYR A 1 88 ? 2.294 9.431 -16.679 1.00 91.81 88 TYR A CA 1
ATOM 720 C C . TYR A 1 88 ? 3.356 8.324 -16.740 1.00 91.81 88 TYR A C 1
ATOM 722 O O . TYR A 1 88 ? 4.527 8.601 -16.996 1.00 91.81 88 TYR A O 1
ATOM 730 N 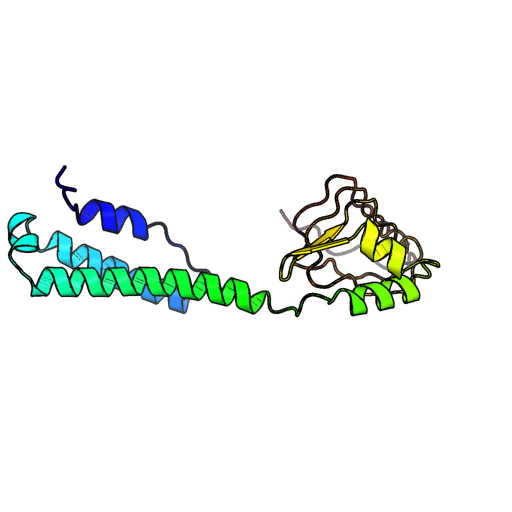N . CYS A 1 89 ? 2.954 7.053 -16.630 1.00 92.19 89 CYS A N 1
ATOM 731 C CA . CYS A 1 89 ? 3.839 5.919 -16.906 1.00 92.19 89 CYS A CA 1
ATOM 732 C C . CYS A 1 89 ? 4.325 5.887 -18.364 1.00 92.19 89 CYS A C 1
ATOM 734 O O . CYS A 1 89 ? 5.471 5.519 -18.614 1.00 92.19 89 CYS A O 1
ATOM 736 N N . ILE A 1 90 ? 3.500 6.293 -19.331 1.00 92.31 90 ILE A N 1
ATOM 737 C CA . ILE A 1 90 ? 3.924 6.397 -20.733 1.00 92.31 90 ILE A CA 1
ATOM 738 C C . ILE A 1 90 ? 4.967 7.503 -20.895 1.00 92.31 90 ILE A C 1
ATOM 740 O O . ILE A 1 90 ? 5.998 7.277 -21.530 1.00 92.31 90 ILE A O 1
ATOM 744 N N . ASP A 1 91 ? 4.736 8.680 -20.313 1.00 91.31 91 ASP A N 1
ATOM 745 C CA . ASP A 1 91 ? 5.703 9.781 -20.355 1.00 91.31 91 ASP A CA 1
ATOM 746 C C . ASP A 1 91 ? 7.025 9.393 -19.693 1.00 91.31 91 ASP A C 1
ATOM 748 O O . ASP A 1 91 ? 8.097 9.612 -20.259 1.00 91.31 91 ASP A O 1
ATOM 752 N N . TRP A 1 92 ? 6.957 8.714 -18.552 1.00 91.06 92 TRP A N 1
ATOM 753 C CA . TRP A 1 92 ? 8.121 8.125 -17.909 1.00 91.06 92 TRP A CA 1
ATOM 754 C C . TRP A 1 92 ? 8.865 7.144 -18.819 1.00 91.06 92 TRP A C 1
ATOM 756 O O . TRP A 1 92 ? 10.077 7.276 -18.991 1.00 91.06 92 TRP A O 1
ATOM 766 N N . ALA A 1 93 ? 8.158 6.209 -19.459 1.00 91.62 93 ALA A N 1
ATOM 767 C CA . ALA A 1 93 ? 8.759 5.237 -20.370 1.00 91.62 93 ALA A CA 1
ATOM 768 C C . ALA A 1 93 ? 9.443 5.923 -21.571 1.00 91.62 93 ALA A C 1
ATOM 770 O O . ALA A 1 93 ? 10.518 5.497 -22.002 1.00 91.62 93 ALA A O 1
ATOM 771 N N . ARG A 1 94 ? 8.878 7.033 -22.071 1.00 90.12 94 ARG A N 1
ATOM 772 C CA . ARG A 1 94 ? 9.506 7.871 -23.108 1.00 90.12 94 ARG A CA 1
ATOM 773 C C . ARG A 1 94 ? 10.798 8.524 -22.605 1.00 90.12 94 ARG A C 1
ATOM 775 O O . ARG A 1 94 ? 11.781 8.557 -23.345 1.00 90.12 94 ARG A O 1
ATOM 782 N N . LEU A 1 95 ? 10.823 9.014 -21.362 1.00 86.50 95 LEU A N 1
ATOM 783 C CA . LEU A 1 95 ? 11.989 9.681 -20.760 1.00 86.50 95 LEU A CA 1
ATOM 784 C C . LEU A 1 95 ? 13.177 8.738 -20.535 1.00 86.50 95 LEU A C 1
ATOM 786 O O . LEU A 1 95 ? 14.324 9.155 -20.684 1.00 86.50 95 LEU A O 1
ATOM 790 N N . ILE A 1 96 ? 12.919 7.466 -20.236 1.00 83.69 96 ILE A N 1
ATOM 791 C CA . ILE A 1 96 ? 13.957 6.425 -20.135 1.00 83.69 96 ILE A CA 1
ATOM 792 C C . ILE A 1 96 ? 14.261 5.743 -21.485 1.00 83.69 96 ILE A C 1
ATOM 794 O O . ILE A 1 96 ? 14.919 4.707 -21.524 1.00 83.69 96 ILE A O 1
ATOM 798 N N . ALA A 1 97 ? 13.824 6.358 -22.593 1.00 74.38 97 ALA A N 1
ATOM 799 C CA . ALA A 1 97 ? 14.112 5.985 -23.978 1.00 74.38 97 ALA A CA 1
ATOM 800 C C . ALA A 1 97 ? 13.548 4.630 -24.457 1.00 74.38 97 ALA A C 1
ATOM 802 O O . ALA A 1 97 ? 14.095 4.033 -25.390 1.00 74.38 97 ALA A O 1
ATOM 803 N N . PHE A 1 98 ? 12.416 4.166 -23.914 1.00 74.12 98 PHE A N 1
ATOM 804 C CA . PHE A 1 98 ? 11.656 3.093 -24.564 1.00 74.12 98 PHE A CA 1
ATOM 805 C C . PHE A 1 98 ? 10.991 3.628 -25.842 1.00 74.12 98 PHE A C 1
ATOM 807 O O . PHE A 1 98 ? 10.040 4.407 -25.798 1.00 74.12 98 PHE A O 1
ATOM 814 N N . SER A 1 99 ? 11.490 3.192 -27.003 1.00 71.38 99 SER A N 1
ATOM 815 C CA . SER A 1 99 ? 11.041 3.646 -28.331 1.00 71.38 99 SER A CA 1
ATOM 816 C C . SER A 1 99 ? 9.577 3.317 -28.653 1.00 71.38 99 SER A C 1
ATOM 818 O O . SER A 1 99 ? 8.984 3.976 -29.503 1.00 71.38 99 SER A O 1
ATOM 820 N N . ALA A 1 100 ? 8.986 2.346 -27.952 1.00 87.38 100 ALA A N 1
ATOM 821 C CA . ALA A 1 100 ? 7.578 1.958 -28.039 1.00 87.38 100 ALA A CA 1
ATOM 822 C C . ALA A 1 100 ? 6.901 2.032 -26.658 1.00 87.38 100 ALA A C 1
ATOM 824 O O . ALA A 1 100 ? 6.291 1.071 -26.201 1.00 87.38 100 ALA A O 1
ATOM 825 N N . ALA A 1 101 ? 7.055 3.168 -25.968 1.00 89.50 101 ALA A N 1
ATOM 826 C CA . ALA A 1 101 ? 6.563 3.383 -24.605 1.00 89.50 101 ALA A CA 1
ATOM 827 C C . ALA A 1 101 ? 5.084 3.003 -24.399 1.00 89.50 101 ALA A C 1
ATOM 829 O O . ALA A 1 101 ? 4.767 2.333 -23.426 1.00 89.50 101 ALA A O 1
ATOM 830 N N . GLU A 1 102 ? 4.187 3.383 -25.313 1.00 92.44 102 GLU A N 1
ATOM 831 C CA . GLU A 1 102 ? 2.757 3.045 -25.205 1.00 92.44 102 GLU A CA 1
ATOM 832 C C . GLU A 1 102 ? 2.515 1.535 -25.261 1.00 92.44 102 GLU A C 1
ATOM 834 O O . GLU A 1 102 ? 1.874 0.986 -24.371 1.00 92.44 102 GLU A O 1
ATOM 839 N N . GLU A 1 103 ? 3.088 0.859 -26.259 1.00 92.69 103 GLU A N 1
ATOM 840 C CA . GLU A 1 103 ? 2.970 -0.595 -26.414 1.00 92.69 103 GLU A CA 1
ATOM 841 C C . GLU A 1 103 ? 3.594 -1.339 -25.226 1.00 92.69 103 GLU A C 1
ATOM 843 O O . GLU A 1 103 ? 3.045 -2.328 -24.747 1.00 92.69 103 GLU A O 1
ATOM 848 N N . PHE A 1 104 ? 4.728 -0.846 -24.727 1.00 91.75 104 PHE A N 1
ATOM 849 C CA . PHE A 1 104 ? 5.388 -1.392 -23.548 1.00 91.75 104 PHE A CA 1
ATOM 850 C C . PHE A 1 104 ? 4.501 -1.291 -22.303 1.00 91.75 104 PHE A C 1
ATOM 852 O O . PHE A 1 104 ? 4.311 -2.294 -21.618 1.00 91.75 104 PHE A O 1
ATOM 859 N N . ILE A 1 105 ? 3.920 -0.117 -22.032 1.00 94.50 105 ILE A N 1
ATOM 860 C CA . ILE A 1 105 ? 3.004 0.062 -20.900 1.00 94.50 105 ILE A CA 1
ATOM 861 C C . ILE A 1 105 ? 1.764 -0.823 -21.069 1.00 94.50 105 ILE A C 1
ATOM 863 O O . ILE A 1 105 ? 1.392 -1.518 -20.131 1.00 94.50 105 ILE A O 1
ATOM 867 N N . ASP A 1 106 ? 1.158 -0.879 -22.254 1.00 94.31 106 ASP A N 1
ATOM 868 C CA . ASP A 1 106 ? -0.051 -1.687 -22.469 1.00 94.31 106 ASP A CA 1
ATOM 869 C C . ASP A 1 106 ? 0.176 -3.189 -22.335 1.00 94.31 106 ASP A C 1
ATOM 871 O O . ASP A 1 106 ? -0.729 -3.920 -21.929 1.00 94.31 106 ASP A O 1
ATOM 875 N N . ARG A 1 107 ? 1.371 -3.660 -22.689 1.00 93.88 107 ARG A N 1
ATOM 876 C CA . ARG A 1 107 ? 1.699 -5.081 -22.625 1.00 93.88 107 ARG A CA 1
ATOM 877 C C . ARG A 1 107 ? 2.153 -5.507 -21.236 1.00 93.88 107 ARG A C 1
ATOM 879 O O . ARG A 1 107 ? 1.767 -6.578 -20.781 1.00 93.88 107 ARG A O 1
ATOM 886 N N . GLU A 1 108 ? 2.982 -4.692 -20.591 1.00 94.94 108 GLU A N 1
ATOM 887 C CA . GLU A 1 108 ? 3.701 -5.105 -19.386 1.00 94.94 108 GLU A CA 1
ATOM 888 C C . GLU A 1 108 ? 3.099 -4.542 -18.099 1.00 94.94 108 GLU A C 1
ATOM 890 O O . GLU A 1 108 ? 3.398 -5.069 -17.032 1.00 94.94 108 GLU A O 1
ATOM 895 N N . PHE A 1 109 ? 2.262 -3.500 -18.156 1.00 95.75 109 PHE A N 1
ATOM 896 C CA . PHE A 1 109 ? 1.730 -2.849 -16.960 1.00 95.75 109 PHE A CA 1
ATOM 897 C C . PHE A 1 109 ? 0.262 -3.207 -16.749 1.00 95.75 109 PHE A C 1
ATOM 899 O O . PHE A 1 109 ? -0.553 -3.249 -17.667 1.00 95.75 109 PHE A O 1
ATOM 906 N N . THR A 1 110 ? -0.111 -3.426 -15.494 1.00 96.12 110 THR A N 1
ATOM 907 C CA . THR A 1 110 ? -1.509 -3.519 -15.077 1.00 96.12 110 THR A CA 1
ATOM 908 C C . THR A 1 110 ? -1.772 -2.535 -13.951 1.00 96.12 110 THR A C 1
ATOM 910 O O . THR A 1 110 ? -1.063 -2.516 -12.947 1.00 96.12 110 THR A O 1
ATOM 913 N N . PHE A 1 111 ? -2.823 -1.737 -14.127 1.00 92.19 111 PHE A N 1
ATOM 914 C CA . PHE A 1 111 ? -3.267 -0.723 -13.179 1.00 92.19 111 PHE A CA 1
ATOM 915 C C . PHE A 1 111 ? -4.484 -1.257 -12.415 1.00 92.19 111 PHE A C 1
ATOM 917 O O . PHE A 1 111 ? -5.512 -1.572 -13.016 1.00 92.19 111 PHE A O 1
ATOM 924 N N . GLN A 1 112 ? -4.369 -1.392 -11.094 1.00 87.62 112 GLN A N 1
ATOM 925 C CA . GLN A 1 112 ? -5.428 -1.882 -10.205 1.00 87.62 112 GLN A CA 1
ATOM 926 C C . GLN A 1 112 ? -5.643 -0.883 -9.067 1.00 87.62 112 GLN A C 1
ATOM 928 O O . GLN A 1 112 ? -5.006 -0.963 -8.017 1.00 87.62 112 GLN A O 1
ATOM 933 N N . GLY A 1 113 ? -6.528 0.091 -9.283 1.00 85.38 113 GLY A N 1
ATOM 934 C CA . GLY A 1 113 ? -6.688 1.208 -8.351 1.00 85.38 113 GLY A CA 1
ATOM 935 C C . GLY A 1 113 ? -5.398 2.025 -8.272 1.00 85.38 113 GLY A C 1
ATOM 936 O O . GLY A 1 113 ? -4.935 2.529 -9.289 1.00 85.38 113 GLY A O 1
ATOM 937 N N . ASN A 1 114 ? -4.800 2.114 -7.083 1.00 84.31 114 ASN A N 1
ATOM 938 C CA . ASN A 1 114 ? -3.519 2.791 -6.855 1.00 84.31 114 ASN A CA 1
ATOM 939 C C . ASN A 1 114 ? -2.289 1.875 -7.021 1.00 84.31 114 ASN A C 1
ATOM 941 O O . ASN A 1 114 ? -1.175 2.267 -6.676 1.00 84.31 114 ASN A O 1
ATOM 945 N N . LYS A 1 115 ? -2.478 0.643 -7.506 1.00 89.12 115 LYS A N 1
ATOM 946 C CA . LYS A 1 115 ? -1.400 -0.330 -7.688 1.00 89.12 115 LYS A CA 1
ATOM 947 C C . LYS A 1 115 ? -1.007 -0.451 -9.147 1.00 89.12 115 LYS A C 1
ATOM 949 O O . LYS A 1 115 ? -1.858 -0.615 -10.019 1.00 89.12 115 LYS A O 1
ATOM 954 N N . ILE A 1 116 ? 0.296 -0.458 -9.376 1.00 94.69 116 ILE A N 1
ATOM 955 C CA . ILE A 1 116 ? 0.926 -0.748 -10.656 1.00 94.69 116 ILE A CA 1
ATOM 956 C C . ILE A 1 116 ? 1.666 -2.075 -10.503 1.00 94.69 116 ILE A C 1
ATOM 958 O O . ILE A 1 116 ? 2.443 -2.264 -9.559 1.00 94.69 116 ILE A O 1
ATOM 962 N N . ILE A 1 117 ? 1.386 -3.000 -11.412 1.00 95.75 117 ILE A N 1
ATOM 963 C CA . ILE A 1 117 ? 2.022 -4.316 -11.506 1.00 95.75 117 ILE A CA 1
ATOM 964 C C . ILE A 1 117 ? 2.754 -4.374 -12.840 1.00 95.75 117 ILE A C 1
ATOM 966 O O . ILE A 1 117 ? 2.170 -4.004 -13.858 1.00 95.75 117 ILE A O 1
ATOM 970 N N . ILE A 1 118 ? 4.005 -4.833 -12.828 1.00 96.25 118 ILE A N 1
ATOM 971 C CA . ILE A 1 118 ? 4.822 -5.026 -14.029 1.00 96.25 118 ILE A CA 1
ATOM 972 C C . ILE A 1 118 ? 5.027 -6.526 -14.251 1.00 96.25 118 ILE A C 1
ATOM 974 O O . ILE A 1 118 ? 5.550 -7.216 -13.379 1.00 96.25 118 ILE A O 1
ATOM 978 N N . HIS A 1 119 ? 4.625 -7.026 -15.418 1.00 96.38 119 HIS A N 1
ATOM 979 C CA . HIS A 1 119 ? 4.647 -8.453 -15.775 1.00 96.38 119 HIS A CA 1
ATOM 980 C C . HIS A 1 119 ? 5.999 -8.958 -16.283 1.00 96.38 119 HIS A C 1
ATOM 982 O O . HIS A 1 119 ? 6.214 -10.165 -16.363 1.00 96.38 119 HIS A O 1
ATOM 988 N N . SER A 1 120 ? 6.922 -8.050 -16.592 1.00 93.12 120 SER A N 1
ATOM 989 C CA . SER A 1 120 ? 8.251 -8.367 -17.111 1.00 93.12 120 SER A CA 1
ATOM 990 C C . SER A 1 120 ? 9.377 -7.921 -16.184 1.00 93.12 120 SER A C 1
ATOM 992 O O . SER A 1 120 ? 9.175 -7.222 -15.191 1.00 93.12 120 SER A O 1
ATOM 994 N N . THR A 1 121 ? 10.607 -8.261 -16.573 1.00 93.56 121 THR A N 1
ATOM 995 C CA . THR A 1 121 ? 11.813 -7.620 -16.043 1.00 93.56 121 THR A CA 1
ATOM 996 C C . THR A 1 121 ? 11.765 -6.117 -16.309 1.00 93.56 121 THR A C 1
ATOM 998 O O . THR A 1 121 ? 11.549 -5.684 -17.445 1.00 93.56 121 THR A O 1
ATOM 1001 N N . LEU A 1 122 ? 12.007 -5.325 -15.266 1.00 92.25 122 LEU A N 1
ATOM 1002 C CA . LEU A 1 122 ? 12.173 -3.882 -15.351 1.00 92.25 122 LEU A CA 1
ATOM 1003 C C . LEU A 1 122 ? 13.667 -3.548 -15.309 1.00 92.25 122 LEU A C 1
ATOM 1005 O O . LEU A 1 122 ? 14.306 -3.620 -14.261 1.00 92.25 122 LEU A O 1
ATOM 1009 N N . ASN A 1 123 ? 14.225 -3.171 -16.460 1.00 91.31 123 ASN A N 1
ATOM 1010 C CA . ASN A 1 123 ? 15.630 -2.795 -16.579 1.00 91.31 123 ASN A CA 1
ATOM 1011 C C . ASN A 1 123 ? 15.784 -1.282 -16.768 1.00 91.31 123 ASN A C 1
ATOM 1013 O O . ASN A 1 123 ? 15.498 -0.753 -17.839 1.00 91.31 123 ASN A O 1
ATOM 1017 N N . LEU A 1 124 ? 16.274 -0.611 -15.727 1.00 90.00 124 LEU A N 1
ATOM 1018 C CA . LEU A 1 124 ? 16.595 0.819 -15.703 1.00 90.00 124 LEU A CA 1
ATOM 1019 C C . LEU A 1 124 ? 18.105 1.042 -15.563 1.00 90.00 124 LEU A C 1
ATOM 1021 O O . LEU A 1 124 ? 18.572 2.044 -15.019 1.00 90.00 124 LEU A O 1
ATOM 1025 N N . GLN A 1 125 ? 18.900 0.082 -16.032 1.00 88.75 125 GLN A N 1
ATOM 1026 C CA . GLN A 1 125 ? 20.343 0.192 -15.975 1.00 88.75 125 GLN A CA 1
ATOM 1027 C C . GLN A 1 125 ? 20.825 1.416 -16.766 1.00 88.75 125 GLN A C 1
ATOM 1029 O O . GLN A 1 125 ? 20.442 1.618 -17.917 1.00 88.75 125 GLN A O 1
ATOM 1034 N N . ASN A 1 126 ? 21.731 2.197 -16.171 1.00 85.00 126 ASN A N 1
ATOM 1035 C CA . ASN A 1 126 ? 22.305 3.416 -16.759 1.00 85.00 126 ASN A CA 1
ATOM 1036 C C . ASN A 1 126 ? 21.281 4.518 -17.116 1.00 85.00 126 ASN A C 1
ATOM 1038 O O . ASN A 1 126 ? 21.612 5.422 -17.887 1.00 85.00 126 ASN A O 1
ATOM 1042 N N . THR A 1 127 ? 20.051 4.479 -16.594 1.00 84.19 127 THR A N 1
ATOM 1043 C CA . THR A 1 127 ? 19.088 5.563 -16.832 1.00 84.19 127 THR A CA 1
ATOM 1044 C C . THR A 1 127 ? 19.379 6.758 -15.927 1.00 84.19 127 THR A C 1
ATOM 1046 O O . THR A 1 127 ? 19.606 6.597 -14.727 1.00 84.19 127 THR A O 1
ATOM 1049 N N . THR A 1 128 ? 19.294 7.971 -16.473 1.00 83.00 128 THR A N 1
ATOM 1050 C CA . THR A 1 128 ? 19.511 9.226 -15.726 1.00 83.00 128 THR A CA 1
ATOM 1051 C C . THR A 1 128 ? 18.294 9.691 -14.926 1.00 83.00 128 THR A C 1
ATOM 1053 O O . THR A 1 128 ? 18.367 10.707 -14.242 1.00 83.00 128 THR A O 1
ATOM 1056 N N . PHE A 1 129 ? 17.165 8.996 -15.056 1.00 82.31 129 PHE A N 1
ATOM 1057 C CA . PHE A 1 129 ? 15.912 9.345 -14.398 1.00 82.31 129 PHE A CA 1
ATOM 1058 C C . PHE A 1 129 ? 15.941 8.939 -12.914 1.00 82.31 129 PHE A C 1
ATOM 1060 O O . PHE A 1 129 ? 16.510 7.902 -12.571 1.00 82.31 129 PHE A O 1
ATOM 1067 N N . GLU A 1 130 ? 15.370 9.771 -12.037 1.00 83.75 130 GLU A N 1
ATOM 1068 C CA . GLU A 1 130 ? 15.514 9.627 -10.576 1.00 83.75 130 GLU A CA 1
ATOM 1069 C C . GLU A 1 130 ? 14.302 8.988 -9.880 1.00 83.75 130 GLU A C 1
ATOM 1071 O O . GLU A 1 130 ? 14.421 8.558 -8.731 1.00 83.75 130 GLU A O 1
ATOM 1076 N N . GLU A 1 131 ? 13.150 8.909 -10.552 1.00 85.31 131 GLU A N 1
ATOM 1077 C CA . GLU A 1 131 ? 11.889 8.462 -9.950 1.00 85.31 131 GLU A CA 1
ATOM 1078 C C . GLU A 1 131 ? 11.390 7.129 -10.534 1.00 85.31 131 GLU A C 1
ATOM 1080 O O . GLU A 1 131 ? 11.740 6.708 -11.639 1.00 85.31 131 GLU A O 1
ATOM 1085 N N . LEU A 1 132 ? 10.544 6.450 -9.768 1.00 90.12 132 LEU A N 1
ATOM 1086 C CA . LEU A 1 132 ? 9.861 5.224 -10.166 1.00 90.12 132 LEU A CA 1
ATOM 1087 C C . LEU A 1 132 ? 8.351 5.447 -10.128 1.00 90.12 132 LEU A C 1
ATOM 1089 O O . LEU A 1 132 ? 7.906 6.303 -9.358 1.00 90.12 132 LEU A O 1
ATOM 1093 N N . PRO A 1 133 ? 7.564 4.656 -10.883 1.00 90.56 133 PRO A N 1
ATOM 1094 C CA . PRO A 1 133 ? 6.121 4.778 -10.857 1.00 90.56 133 PRO A CA 1
ATOM 1095 C C . PRO A 1 133 ? 5.562 4.722 -9.443 1.00 90.56 133 PRO A C 1
ATOM 1097 O O . PRO A 1 133 ? 5.726 3.741 -8.714 1.00 90.56 133 PRO A O 1
ATOM 1100 N N . MET A 1 134 ? 4.908 5.806 -9.046 1.00 87.19 134 MET A N 1
ATOM 1101 C CA . MET A 1 134 ? 4.244 5.893 -7.761 1.00 87.19 134 MET A CA 1
ATOM 1102 C C . MET A 1 134 ? 3.051 4.935 -7.773 1.00 87.19 134 MET A C 1
ATOM 1104 O O . MET A 1 134 ? 2.267 4.944 -8.717 1.00 87.19 134 MET A O 1
ATOM 1108 N N . GLY A 1 135 ? 2.950 4.058 -6.776 1.00 87.62 135 GLY A N 1
ATOM 1109 C CA . GLY A 1 135 ? 2.005 2.938 -6.810 1.00 87.62 135 GLY A CA 1
ATOM 1110 C C . GLY A 1 135 ? 2.579 1.648 -7.404 1.00 87.62 135 GLY A C 1
ATOM 1111 O O . GLY A 1 135 ? 1.899 0.623 -7.364 1.00 87.62 135 GLY A O 1
ATOM 1112 N N . LEU A 1 136 ? 3.832 1.631 -7.893 1.00 92.88 136 LEU A N 1
ATOM 1113 C CA . LEU A 1 136 ? 4.524 0.384 -8.244 1.00 92.88 136 LEU A CA 1
ATOM 1114 C C . LEU A 1 136 ? 4.547 -0.543 -7.035 1.00 92.88 136 LEU A C 1
ATOM 1116 O O . LEU A 1 136 ? 5.111 -0.205 -5.996 1.00 92.88 136 LEU A O 1
ATOM 1120 N N . SER A 1 137 ? 3.897 -1.691 -7.186 1.00 93.06 137 SER A N 1
ATOM 1121 C CA . SER A 1 137 ? 3.608 -2.612 -6.091 1.00 93.06 137 SER A CA 1
ATOM 1122 C C . SER A 1 137 ? 4.258 -3.977 -6.260 1.00 93.06 137 SER A C 1
ATOM 1124 O O . SER A 1 137 ? 4.670 -4.575 -5.263 1.00 93.06 137 SER A O 1
ATOM 1126 N N . HIS A 1 138 ? 4.400 -4.433 -7.509 1.00 94.12 138 HIS A N 1
ATOM 1127 C CA . HIS A 1 138 ? 4.927 -5.750 -7.851 1.00 94.12 138 HIS A CA 1
ATOM 1128 C C . HIS A 1 138 ? 5.644 -5.724 -9.206 1.00 94.12 138 HIS A C 1
ATOM 1130 O O . HIS A 1 138 ? 5.145 -5.126 -10.162 1.00 94.12 138 HIS A O 1
ATOM 1136 N N . VAL A 1 139 ? 6.802 -6.384 -9.276 1.00 96.06 139 VAL A N 1
ATOM 1137 C CA . VAL A 1 139 ? 7.516 -6.739 -10.512 1.00 96.06 139 VAL A CA 1
ATOM 1138 C C . VAL A 1 139 ? 7.647 -8.268 -10.613 1.00 96.06 139 VAL A C 1
ATOM 1140 O O . VAL A 1 139 ? 8.255 -8.892 -9.746 1.00 96.06 139 VAL A O 1
ATOM 1143 N N . HIS A 1 140 ? 7.083 -8.877 -11.657 1.00 94.56 140 HIS A N 1
ATOM 1144 C CA . HIS A 1 140 ? 7.126 -10.331 -11.890 1.00 94.56 140 HIS A CA 1
ATOM 1145 C C . HIS A 1 140 ? 8.461 -10.832 -12.473 1.00 94.56 140 HIS A C 1
ATOM 1147 O O . HIS A 1 140 ? 8.731 -12.030 -12.465 1.00 94.56 140 HIS A O 1
ATOM 1153 N N . GLY A 1 141 ? 9.292 -9.939 -13.013 1.00 93.56 141 GLY A N 1
ATOM 1154 C CA . GLY A 1 141 ? 10.649 -10.265 -13.456 1.00 93.56 141 GLY A CA 1
ATOM 1155 C C . GLY A 1 141 ? 11.725 -9.710 -12.527 1.00 93.56 141 GLY A C 1
ATOM 1156 O O . GLY A 1 141 ? 11.465 -9.344 -11.380 1.00 93.56 141 GLY A O 1
ATOM 1157 N N . ASP A 1 142 ? 12.941 -9.605 -13.057 1.00 94.44 142 ASP A N 1
ATOM 1158 C CA . ASP A 1 142 ? 14.043 -8.949 -12.351 1.00 94.44 142 ASP A CA 1
ATOM 1159 C C . ASP A 1 142 ? 13.824 -7.434 -12.302 1.00 94.44 142 ASP A C 1
ATOM 1161 O O . ASP A 1 142 ? 13.261 -6.835 -13.224 1.00 94.44 142 ASP A O 1
ATOM 1165 N N . PHE A 1 143 ? 14.327 -6.789 -11.254 1.00 94.12 143 PHE A N 1
ATOM 1166 C CA . PHE A 1 143 ? 14.327 -5.339 -11.135 1.00 94.12 143 PHE A CA 1
ATOM 1167 C C . PHE A 1 143 ? 15.761 -4.808 -11.102 1.00 94.12 143 PHE A C 1
ATOM 1169 O O . PHE A 1 143 ? 16.447 -4.840 -10.080 1.00 94.12 143 PHE A O 1
ATOM 1176 N N . ILE A 1 144 ? 16.224 -4.308 -12.248 1.00 92.62 144 ILE A N 1
ATOM 1177 C CA . ILE A 1 144 ? 17.621 -3.934 -12.470 1.00 92.62 144 ILE A CA 1
ATOM 1178 C C . ILE A 1 144 ? 17.767 -2.413 -12.417 1.00 92.62 144 ILE A C 1
ATOM 1180 O O . ILE A 1 144 ? 17.318 -1.705 -13.316 1.00 92.62 144 ILE A O 1
ATOM 1184 N N . LEU A 1 145 ? 18.445 -1.914 -11.380 1.00 89.06 145 LEU A N 1
ATOM 1185 C CA . LEU A 1 145 ? 18.681 -0.485 -11.125 1.00 89.06 145 LEU A CA 1
ATOM 1186 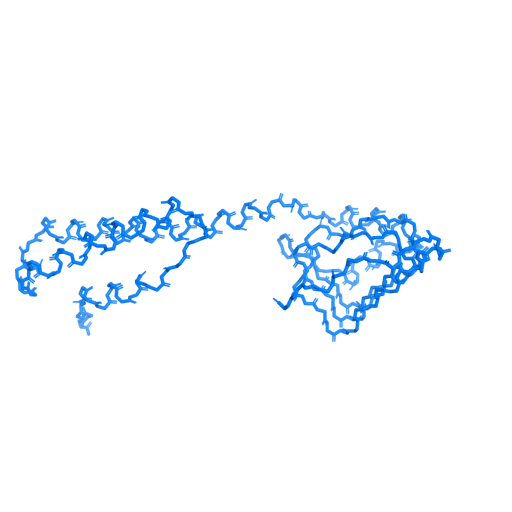C C . LEU A 1 145 ? 20.169 -0.103 -11.169 1.00 89.06 145 LEU A C 1
ATOM 1188 O O . LEU A 1 145 ? 20.549 0.994 -10.746 1.00 89.06 145 LEU A O 1
ATOM 1192 N N . ARG A 1 146 ? 21.034 -0.994 -11.670 1.00 8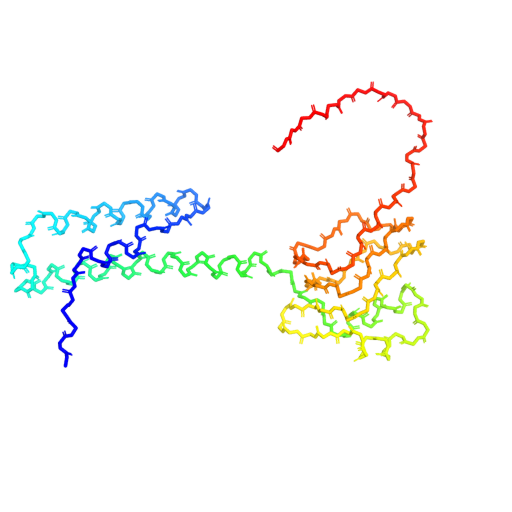6.81 146 ARG A N 1
ATOM 1193 C CA . ARG A 1 146 ? 22.483 -0.760 -11.741 1.00 86.81 146 ARG A CA 1
ATOM 1194 C C . ARG A 1 146 ? 22.807 0.552 -12.452 1.00 86.81 146 ARG A C 1
ATOM 1196 O O . ARG A 1 146 ? 22.346 0.785 -13.563 1.00 86.81 146 ARG A O 1
ATOM 1203 N N . PHE A 1 147 ? 23.652 1.391 -11.860 1.00 83.75 147 PHE A N 1
ATOM 1204 C CA . PHE A 1 147 ? 24.049 2.674 -12.458 1.00 83.75 147 PHE A CA 1
ATOM 1205 C C . PHE A 1 147 ? 22.885 3.624 -12.791 1.00 83.75 147 PHE A C 1
ATOM 1207 O O . PHE A 1 147 ? 23.079 4.569 -13.552 1.00 83.75 147 PHE A O 1
ATOM 1214 N N . SER A 1 148 ? 21.695 3.396 -12.227 1.00 83.81 148 SER A N 1
ATOM 1215 C CA . SER A 1 148 ? 20.585 4.344 -12.311 1.00 83.81 148 SER A CA 1
ATOM 1216 C C . SER A 1 148 ? 20.777 5.498 -11.322 1.00 83.81 148 SER A C 1
ATOM 1218 O O . SER A 1 148 ? 21.563 5.407 -10.374 1.00 83.81 148 SER A O 1
ATOM 1220 N N . HIS A 1 149 ? 20.051 6.595 -11.536 1.00 84.44 149 HIS A N 1
ATOM 1221 C CA . HIS A 1 149 ? 19.984 7.715 -10.590 1.00 84.44 149 HIS A CA 1
ATOM 1222 C C . HIS A 1 149 ? 18.834 7.577 -9.575 1.00 84.44 149 HIS A C 1
ATOM 1224 O O . HIS A 1 149 ? 18.563 8.511 -8.819 1.00 84.44 149 HIS A O 1
ATOM 1230 N N . ILE A 1 150 ? 18.161 6.424 -9.541 1.00 84.31 150 ILE A N 1
ATOM 1231 C CA . ILE A 1 150 ? 17.047 6.165 -8.629 1.00 84.31 150 ILE A CA 1
ATOM 1232 C C . ILE A 1 150 ? 17.577 6.061 -7.200 1.00 84.31 150 ILE A C 1
ATOM 1234 O O . ILE A 1 150 ? 18.425 5.225 -6.886 1.00 84.31 150 ILE A O 1
ATOM 1238 N N . LYS A 1 151 ? 17.070 6.935 -6.326 1.00 76.56 151 LYS A N 1
ATOM 1239 C CA . LYS A 1 151 ? 17.521 7.053 -4.928 1.00 76.56 151 LYS A CA 1
ATOM 1240 C C . LYS A 1 151 ? 16.667 6.244 -3.960 1.00 76.56 151 LYS A C 1
ATOM 1242 O O . LYS A 1 151 ? 17.164 5.817 -2.922 1.00 76.56 151 LYS A O 1
ATOM 1247 N N . THR A 1 152 ? 15.389 6.059 -4.279 1.00 80.50 152 THR A N 1
ATOM 1248 C CA . THR A 1 152 ? 14.416 5.414 -3.394 1.00 80.50 152 THR A CA 1
ATOM 1249 C C . THR A 1 152 ? 13.482 4.506 -4.175 1.00 80.50 152 THR A C 1
ATOM 1251 O O . THR A 1 152 ? 13.037 4.855 -5.267 1.00 80.50 152 THR A O 1
ATOM 1254 N N . LEU A 1 153 ? 13.146 3.362 -3.582 1.00 85.31 153 LEU A N 1
ATOM 1255 C CA . LEU A 1 153 ? 12.078 2.501 -4.079 1.00 85.31 153 LEU A CA 1
ATOM 1256 C C . LEU A 1 153 ? 10.716 3.027 -3.588 1.00 85.31 153 LEU A C 1
ATOM 1258 O O . LEU A 1 153 ? 10.643 3.545 -2.468 1.00 85.31 153 LEU A O 1
ATOM 1262 N N . PRO A 1 154 ? 9.636 2.906 -4.383 1.00 84.19 154 PRO A N 1
ATOM 1263 C CA . PRO A 1 154 ? 8.290 3.263 -3.951 1.00 84.19 154 PRO A CA 1
ATOM 1264 C C . PRO A 1 154 ? 7.906 2.472 -2.701 1.00 84.19 154 PRO A C 1
ATOM 1266 O O . PRO A 1 154 ? 8.083 1.258 -2.667 1.00 84.19 154 PRO A O 1
ATOM 1269 N N . LYS A 1 155 ? 7.329 3.130 -1.688 1.00 81.94 155 LYS A N 1
ATOM 1270 C CA . LYS A 1 155 ? 6.854 2.442 -0.468 1.00 81.94 155 LYS A CA 1
ATOM 1271 C C . LYS A 1 155 ? 5.783 1.386 -0.761 1.00 81.94 155 LYS A C 1
ATOM 1273 O O . LYS A 1 155 ? 5.607 0.457 0.017 1.00 81.94 155 LYS A O 1
ATOM 1278 N N . SER A 1 156 ? 5.079 1.541 -1.881 1.00 83.25 156 SER A N 1
ATOM 1279 C CA . SER A 1 156 ? 4.091 0.592 -2.386 1.00 83.25 156 SER A CA 1
ATOM 1280 C C . SER A 1 156 ? 4.704 -0.725 -2.873 1.00 83.25 156 SER A C 1
ATOM 1282 O O . SER A 1 156 ? 3.971 -1.710 -2.968 1.00 83.25 156 SER A O 1
ATOM 1284 N N . LEU A 1 157 ? 6.009 -0.765 -3.179 1.00 86.94 157 LEU A N 1
ATOM 1285 C CA . LEU A 1 157 ? 6.684 -1.943 -3.720 1.00 86.94 157 LEU A CA 1
ATOM 1286 C C . LEU A 1 157 ? 6.853 -2.989 -2.619 1.00 86.94 157 LEU A C 1
ATOM 1288 O O . LEU A 1 157 ? 7.687 -2.851 -1.728 1.00 86.94 157 LEU A O 1
ATOM 1292 N N . THR A 1 158 ? 6.045 -4.042 -2.695 1.00 88.25 158 THR A N 1
ATOM 1293 C CA . THR A 1 158 ? 5.975 -5.096 -1.671 1.00 88.25 158 THR A CA 1
ATOM 1294 C C . THR A 1 158 ? 6.462 -6.448 -2.179 1.00 88.25 158 THR A C 1
ATOM 1296 O O . THR A 1 158 ? 6.746 -7.327 -1.364 1.00 88.25 158 THR A O 1
ATOM 1299 N N . HIS A 1 159 ? 6.584 -6.629 -3.500 1.00 91.12 159 HIS A N 1
ATOM 1300 C CA . HIS A 1 159 ? 6.982 -7.907 -4.084 1.00 91.12 159 HIS A CA 1
ATOM 1301 C C . HIS A 1 159 ? 7.830 -7.767 -5.356 1.00 91.12 159 HIS A C 1
ATOM 1303 O O . HIS A 1 159 ? 7.573 -6.906 -6.199 1.00 91.12 159 HIS A O 1
ATOM 1309 N N . ILE A 1 160 ? 8.831 -8.637 -5.491 1.00 93.56 160 ILE A N 1
ATOM 1310 C CA . ILE A 1 160 ? 9.633 -8.845 -6.702 1.00 93.56 160 ILE A CA 1
ATOM 1311 C C . ILE A 1 160 ? 9.835 -10.358 -6.816 1.00 93.56 160 ILE A C 1
ATOM 1313 O O . ILE A 1 160 ? 10.335 -10.964 -5.867 1.00 93.56 160 ILE A O 1
ATOM 1317 N N . ASP A 1 161 ? 9.416 -10.957 -7.931 1.00 94.31 161 ASP A N 1
ATOM 1318 C CA . ASP A 1 161 ? 9.533 -12.412 -8.133 1.00 94.31 161 ASP A CA 1
ATOM 1319 C C . ASP A 1 161 ? 10.952 -12.812 -8.576 1.00 94.31 161 ASP A C 1
ATOM 1321 O O . ASP A 1 161 ? 11.411 -13.912 -8.262 1.00 94.31 161 ASP A O 1
ATOM 1325 N N . GLY A 1 162 ? 11.631 -11.928 -9.318 1.00 92.12 162 GLY A N 1
ATOM 1326 C CA . GLY A 1 162 ? 13.022 -12.083 -9.747 1.00 92.12 162 GLY A CA 1
ATOM 1327 C C . GLY A 1 162 ? 14.035 -11.426 -8.805 1.00 92.12 162 GLY A C 1
ATOM 1328 O O . GLY A 1 162 ? 13.755 -11.137 -7.641 1.00 92.12 162 GLY A O 1
ATOM 1329 N N . ASP A 1 163 ? 15.230 -11.154 -9.326 1.00 92.94 163 ASP A N 1
ATOM 1330 C CA . ASP A 1 163 ? 16.308 -10.532 -8.558 1.00 92.94 163 ASP A CA 1
ATOM 1331 C C . ASP A 1 163 ? 16.199 -8.998 -8.541 1.00 92.94 163 ASP A C 1
ATOM 1333 O O . ASP A 1 163 ? 15.964 -8.348 -9.563 1.00 92.94 163 ASP A O 1
ATOM 1337 N N . LEU A 1 164 ? 16.442 -8.395 -7.373 1.00 91.81 164 LEU A N 1
ATOM 1338 C CA . LEU A 1 164 ? 16.606 -6.948 -7.219 1.00 91.81 164 LEU A CA 1
ATOM 1339 C C . LEU A 1 164 ? 18.092 -6.574 -7.281 1.00 91.81 164 LEU A C 1
ATOM 1341 O O . LEU A 1 164 ? 18.868 -6.887 -6.377 1.00 91.81 164 LEU A O 1
ATOM 1345 N N . ASP A 1 165 ? 18.483 -5.848 -8.325 1.00 89.44 165 ASP A N 1
ATOM 1346 C CA . ASP A 1 165 ? 19.881 -5.541 -8.617 1.00 89.44 165 ASP A CA 1
ATOM 1347 C C . ASP A 1 165 ? 20.207 -4.049 -8.441 1.00 89.44 165 ASP A C 1
ATOM 1349 O O . ASP A 1 165 ? 20.040 -3.221 -9.343 1.00 89.44 165 ASP A O 1
ATOM 1353 N N . LEU A 1 166 ? 20.703 -3.717 -7.246 1.00 81.62 166 LEU A N 1
ATOM 1354 C CA . LEU A 1 166 ? 21.031 -2.363 -6.788 1.00 81.62 166 LEU A CA 1
ATOM 1355 C C . LEU A 1 166 ? 22.545 -2.094 -6.822 1.00 81.62 166 LEU A C 1
ATOM 1357 O O . LEU A 1 166 ? 23.159 -1.799 -5.797 1.00 81.62 166 LEU A O 1
ATOM 1361 N N . PHE A 1 167 ? 23.199 -2.204 -7.979 1.00 71.88 167 PHE A N 1
ATOM 1362 C CA . PHE A 1 167 ? 24.602 -1.778 -8.070 1.00 71.88 167 PHE A CA 1
ATOM 1363 C C . PHE A 1 167 ? 24.707 -0.270 -8.323 1.00 71.88 167 PHE A C 1
ATOM 1365 O O . PHE A 1 167 ? 24.679 0.194 -9.464 1.00 71.88 167 PHE A O 1
ATOM 1372 N N . LEU A 1 168 ? 24.874 0.509 -7.258 1.00 58.38 168 LEU A N 1
ATOM 1373 C CA . LEU A 1 168 ? 25.256 1.915 -7.373 1.00 58.38 168 LEU A CA 1
ATOM 1374 C C . LEU A 1 168 ? 26.752 1.999 -7.732 1.00 58.38 168 LEU A C 1
ATOM 1376 O O . LEU A 1 168 ? 27.568 1.350 -7.066 1.00 58.38 168 LEU A O 1
ATOM 1380 N N . PRO A 1 169 ? 27.167 2.773 -8.756 1.00 49.06 169 PRO A N 1
ATOM 1381 C CA . PRO A 1 169 ? 28.576 3.001 -9.027 1.00 49.06 169 PRO A CA 1
ATOM 1382 C C . PRO A 1 169 ? 29.199 3.575 -7.766 1.00 49.06 169 PRO A C 1
ATOM 1384 O O . PRO A 1 169 ? 28.817 4.645 -7.301 1.00 49.06 169 PRO A O 1
ATOM 1387 N N . ARG A 1 170 ? 30.141 2.811 -7.215 1.00 44.69 170 ARG A N 1
ATOM 1388 C CA . ARG A 1 170 ? 31.014 3.164 -6.099 1.00 44.69 170 ARG A CA 1
ATOM 1389 C C . ARG A 1 170 ? 31.186 4.680 -5.958 1.00 44.69 170 ARG A C 1
ATOM 1391 O O . ARG A 1 170 ? 31.724 5.325 -6.860 1.00 44.69 170 ARG A O 1
ATOM 1398 N N . LEU A 1 171 ? 30.821 5.198 -4.779 1.00 42.38 171 LEU A N 1
ATOM 1399 C CA . LEU A 1 171 ? 31.450 6.375 -4.179 1.00 42.38 171 LEU A CA 1
ATOM 1400 C C . LEU A 1 171 ? 32.928 6.360 -4.571 1.00 42.38 171 LEU A C 1
ATOM 1402 O O . LEU A 1 171 ? 33.641 5.403 -4.253 1.00 42.38 171 LEU A O 1
ATOM 1406 N N . LYS A 1 172 ? 33.376 7.382 -5.310 1.00 37.91 172 LYS A N 1
ATOM 1407 C CA . LYS A 1 172 ? 34.804 7.565 -5.565 1.00 37.91 172 LYS A CA 1
ATOM 1408 C C . LYS A 1 172 ? 35.495 7.519 -4.208 1.00 37.91 172 LYS A C 1
ATOM 1410 O O . LYS A 1 172 ? 35.211 8.336 -3.339 1.00 37.91 172 LYS A O 1
ATOM 1415 N N . SER A 1 173 ? 36.356 6.522 -4.039 1.00 45.28 173 SER A N 1
ATOM 1416 C CA . SER A 1 173 ? 37.217 6.340 -2.880 1.00 45.28 173 SER A CA 1
ATOM 1417 C C . SER A 1 173 ? 37.914 7.661 -2.564 1.00 45.28 173 SER A C 1
ATOM 1419 O O . SER A 1 173 ? 38.784 8.104 -3.315 1.00 45.28 173 SER A O 1
ATOM 1421 N N . GLY A 1 174 ? 37.493 8.299 -1.480 1.00 41.38 174 GLY A N 1
ATOM 1422 C CA . GLY A 1 174 ? 37.942 9.628 -1.112 1.00 41.38 174 GLY A CA 1
ATOM 1423 C C . GLY A 1 174 ? 37.417 9.995 0.264 1.00 41.38 174 GLY A C 1
ATOM 1424 O O . GLY A 1 174 ? 36.524 10.820 0.371 1.00 41.38 174 GLY A O 1
ATOM 1425 N N . LEU A 1 175 ? 38.048 9.396 1.277 1.00 36.03 175 LEU A N 1
ATOM 1426 C CA . LEU A 1 175 ? 38.009 9.725 2.707 1.00 36.03 175 LEU A CA 1
ATOM 1427 C C . LEU A 1 175 ? 37.033 8.925 3.592 1.00 36.03 175 LEU A C 1
ATOM 1429 O O . LEU A 1 175 ? 35.818 9.025 3.505 1.00 36.03 175 LEU A O 1
ATOM 1433 N N . ALA A 1 176 ? 37.685 8.219 4.521 1.00 31.98 176 ALA A N 1
ATOM 1434 C CA . ALA A 1 176 ? 37.249 7.829 5.856 1.00 31.98 176 ALA A CA 1
ATOM 1435 C C . ALA A 1 176 ? 36.198 6.715 5.991 1.00 31.98 176 ALA A C 1
ATOM 1437 O O . ALA A 1 176 ? 35.007 6.931 6.172 1.00 31.98 176 ALA A O 1
ATOM 1438 N N . THR A 1 177 ? 36.729 5.498 6.109 1.00 42.12 177 THR A N 1
ATOM 1439 C CA . THR A 1 177 ? 36.379 4.572 7.195 1.00 42.12 177 THR A CA 1
ATOM 1440 C C . THR A 1 177 ? 35.989 5.304 8.485 1.00 42.12 177 THR A C 1
ATOM 1442 O O . THR A 1 177 ? 36.870 5.788 9.192 1.00 42.12 177 THR A O 1
ATOM 1445 N N . SER A 1 178 ? 34.698 5.375 8.807 1.00 43.97 178 SER A N 1
ATOM 1446 C CA . SER A 1 178 ? 34.159 5.302 10.177 1.00 43.97 178 SER A CA 1
ATOM 1447 C C . SER A 1 178 ? 32.635 5.452 10.152 1.00 43.97 178 SER A C 1
ATOM 1449 O O . SER A 1 178 ? 32.127 6.223 9.349 1.00 43.97 178 SER A O 1
ATOM 1451 N N . LEU A 1 179 ? 31.963 4.754 11.077 1.00 38.38 179 LEU A N 1
ATOM 1452 C CA . LEU A 1 179 ? 30.515 4.710 11.364 1.00 38.38 179 LEU A CA 1
ATOM 1453 C C . LEU A 1 179 ? 29.767 3.585 10.619 1.00 38.38 179 LEU A C 1
ATOM 1455 O O . LEU A 1 179 ? 29.342 3.745 9.484 1.00 38.38 179 LEU A O 1
ATOM 1459 N N . LEU A 1 180 ? 29.858 2.353 11.155 1.00 39.06 180 LEU A N 1
ATOM 1460 C CA . LEU A 1 180 ? 28.855 1.703 12.042 1.00 39.06 180 LEU A CA 1
ATOM 1461 C C . LEU A 1 180 ? 27.607 1.315 11.220 1.00 39.06 180 LEU A C 1
ATOM 1463 O O . LEU A 1 180 ? 26.855 2.190 10.826 1.00 39.06 180 LEU A O 1
ATOM 1467 N N . LEU A 1 181 ? 27.348 0.061 10.825 1.00 39.59 181 LEU A N 1
ATOM 1468 C CA . LEU A 1 181 ? 27.289 -1.174 11.626 1.00 39.59 181 LEU A CA 1
ATOM 1469 C C . LEU A 1 181 ? 26.617 -0.958 12.985 1.00 39.59 181 LEU A C 1
ATOM 1471 O O . LEU A 1 181 ? 27.273 -0.970 14.018 1.00 39.59 181 LEU A O 1
ATOM 1475 N N . ALA A 1 182 ? 25.310 -0.741 12.939 1.00 34.25 182 ALA A N 1
ATOM 1476 C CA . ALA A 1 182 ? 24.329 -1.206 13.914 1.00 34.25 182 ALA A CA 1
ATOM 1477 C C . ALA A 1 182 ? 22.954 -0.977 13.269 1.00 34.25 182 ALA A C 1
ATOM 1479 O O . ALA A 1 182 ? 22.729 0.084 12.702 1.00 34.25 182 ALA A O 1
ATOM 1480 N N . GLU A 1 183 ? 21.996 -1.882 13.250 1.00 35.56 183 GLU A N 1
ATOM 1481 C CA . GLU A 1 183 ? 21.859 -3.255 13.717 1.00 35.56 183 GLU A CA 1
ATOM 1482 C C . GLU A 1 183 ? 20.581 -3.774 13.016 1.00 35.56 183 GLU A C 1
ATOM 1484 O O . GLU A 1 183 ? 19.945 -3.047 12.250 1.00 35.56 183 GLU A O 1
ATOM 1489 N N . ILE A 1 184 ? 20.286 -5.047 13.247 1.00 36.84 184 ILE A N 1
ATOM 1490 C CA . ILE A 1 184 ? 19.137 -5.840 12.783 1.00 36.84 184 ILE A CA 1
ATOM 1491 C C . ILE A 1 184 ? 17.787 -5.148 13.023 1.00 36.84 184 ILE A C 1
ATOM 1493 O O . ILE A 1 184 ? 17.625 -4.540 14.104 1.00 36.84 184 ILE A O 1
#

Organism: NCBI:txid1974565